Protein AF-A0A7S2HIW7-F1 (afdb_monomer)

Nearest PDB structures (foldseek):
  2fim-assembly1_A  TM=5.788E-01  e=1.420E-02  Homo sapiens
  3c5n-assembly1_A  TM=5.982E-01  e=1.087E-01  Homo sapiens
  4o3w-assembly1_A  TM=3.061E-01  e=1.138E+00  Actinobacillus suis
  8r56-assembly2_B  TM=2.438E-01  e=3.426E-01  Priestia megaterium DSM 319
  1z94-assembly1_B  TM=3.500E-01  e=4.194E+00  Chromobacterium violaceum ATCC 12472

Radius of gyration: 31.74 Å; Cα contacts (8 Å, |Δi|>4): 431; chains: 1; bounding box: 93×63×99 Å

pLDDT: mean 70.72, std 22.33, range [30.41, 96.44]

Secondary structure (DSSP, 8-state):
------------------------------------------------------------PPPP---TTTTTS-SSPPPPPPPSS-S-GGGB-SS-EEEEEEEES--TTS-EEEEEETTS-EEEEEEEEEEEETTEEEEEEEEEETTS-EEEEEEEEEETTEEEEEEEETTSSSEEEEEEEE-SSSS-EEEEEESSS---S-SEEEEEETTTTEEEEEETTEEEEEEEE---SSS---EEEEEE-TT-BHHHHHHHHHHHHHHHHHHHHHHHHHHHHHTT------

Sequence (286 aa):
PAGPDLVAGRGATAHGLDGHLPARPSPALSNMMIREVLLLSVSCAHALRISPSALTSRSRCAPPQCNLFGDFFDDKLSQQKLPERPLLPALIIPTATTYTLQEKLFSFSGEDFRVRDVAGNTILQISGGNVNIGGVVVDKLAFKTADGSKFCSVERRIIAASTCYDIYSADGKECIAKVEREWLSMTPKYKFYYEGDSNPFADFEAEGSFADRTYTFKAGMSTIARVRRESEVVNDVDTYVVEVGPGVDAAAIIACAVVIDEDHDEEDAKKKREEQQQGGGGWPFG

Foldseek 3Di:
DDDDYDDDDDDDDDDDDDDDDDDDDDDDDDDDDDDDDDDDDDDDDDDDDDDDDDDDPPPPDPPPPDPPPPPPPDPAADAADFDPDFLDPVQQAQAKWKKKWAWDPDDPAFIKIFIAGPVRQTFKIKTWHWDQDPNDTKIKIFIAGSVRQTAWMWIWDDDPPFIKIFIAGSVRPDGQKIWTWDPPDPFIKIFIGGPDDPDPGGQWMWGDDLVQQWIFIDRDPGTFKTKHQDDDPDDRDDMIMMIGHHRDSVVSVVVNNVVSVVVVVVVVVVVVVVCVVVVPDDDPDD

Organism: NCBI:txid156173

Mean predicted aligned error: 16.76 Å

Structure (mmCIF, N/CA/C/O backbone):
data_AF-A0A7S2HIW7-F1
#
_entry.id   AF-A0A7S2HIW7-F1
#
loop_
_atom_site.group_PDB
_atom_site.id
_atom_site.type_symbol
_atom_site.label_atom_id
_atom_site.label_alt_id
_atom_site.label_comp_id
_atom_site.label_asym_id
_atom_site.label_entity_id
_atom_site.label_seq_id
_atom_site.pdbx_PDB_ins_code
_atom_site.Cartn_x
_atom_site.Cartn_y
_atom_site.Cartn_z
_atom_site.occupancy
_atom_site.B_iso_or_equiv
_atom_site.auth_seq_id
_atom_site.auth_comp_id
_atom_site.auth_asym_id
_atom_site.auth_atom_id
_atom_site.pdbx_PDB_model_num
ATOM 1 N N . PRO A 1 1 ? -48.554 3.503 44.476 1.00 41.44 1 PRO A N 1
ATOM 2 C CA . PRO A 1 1 ? -49.702 4.294 44.974 1.00 41.44 1 PRO A CA 1
ATOM 3 C C . PRO A 1 1 ? -49.904 5.551 44.120 1.00 41.44 1 PRO A C 1
ATOM 5 O O . PRO A 1 1 ? -49.109 6.473 44.211 1.00 41.44 1 PRO A O 1
ATOM 8 N N . ALA A 1 2 ? -50.931 5.469 43.269 1.00 43.09 2 ALA A N 1
ATOM 9 C CA . ALA A 1 2 ? -51.788 6.532 42.738 1.00 43.09 2 ALA A CA 1
ATOM 10 C C . ALA A 1 2 ? -51.164 7.833 42.183 1.00 43.09 2 ALA A C 1
ATOM 12 O O . ALA A 1 2 ? -50.512 8.589 42.897 1.00 43.09 2 ALA A O 1
ATOM 13 N N . GLY A 1 3 ? -51.506 8.126 40.918 1.00 41.72 3 GLY A N 1
ATOM 14 C CA . GLY A 1 3 ? -51.611 9.495 40.395 1.00 41.72 3 GLY A CA 1
ATOM 15 C C . GLY A 1 3 ? -52.727 10.294 41.096 1.00 41.72 3 GLY A C 1
ATOM 16 O O . GLY A 1 3 ? -53.172 9.890 42.174 1.00 41.72 3 GLY A O 1
ATOM 17 N N . PRO A 1 4 ? -53.222 11.396 40.501 1.00 64.56 4 PRO A N 1
ATOM 18 C CA . PRO A 1 4 ? -54.022 11.262 39.272 1.00 64.56 4 PRO A CA 1
ATOM 19 C C . PRO A 1 4 ? -53.823 12.460 38.281 1.00 64.56 4 PRO A C 1
ATOM 21 O O . PRO A 1 4 ? -53.121 13.412 38.607 1.00 64.56 4 PRO A O 1
ATOM 24 N N . ASP A 1 5 ? -54.141 12.300 36.985 1.00 43.47 5 ASP A N 1
ATOM 25 C CA . ASP A 1 5 ? -55.312 12.878 36.262 1.00 43.47 5 ASP A CA 1
ATOM 26 C C . ASP A 1 5 ? -55.281 14.412 36.053 1.00 43.47 5 ASP A C 1
ATOM 28 O O . ASP A 1 5 ? -54.913 15.143 36.958 1.00 43.47 5 ASP A O 1
ATOM 32 N N . LEU A 1 6 ? -55.715 15.047 34.952 1.00 42.00 6 LEU A N 1
ATOM 33 C CA . LEU A 1 6 ? -56.381 14.689 33.684 1.00 42.00 6 LEU A CA 1
ATOM 34 C C . LEU A 1 6 ? -56.618 16.023 32.908 1.00 42.00 6 LEU A C 1
ATOM 36 O O . LEU A 1 6 ? -56.531 17.097 33.498 1.00 42.00 6 LEU A O 1
ATOM 40 N N . VAL A 1 7 ? -57.069 15.918 31.646 1.00 44.44 7 VAL A N 1
ATOM 41 C CA . VAL A 1 7 ? -57.843 16.910 30.840 1.00 44.44 7 VAL A CA 1
ATOM 42 C C . VAL A 1 7 ? -57.002 17.903 30.012 1.00 44.44 7 VAL A C 1
ATOM 44 O O . VAL A 1 7 ? -56.298 18.729 30.569 1.00 44.44 7 VAL A O 1
ATOM 47 N N . ALA A 1 8 ? -56.915 17.852 28.672 1.00 40.19 8 ALA A N 1
ATOM 48 C CA . ALA A 1 8 ? -57.864 17.710 27.543 1.00 40.19 8 ALA A CA 1
ATOM 49 C C . ALA A 1 8 ? -58.301 19.047 26.900 1.00 40.19 8 ALA A C 1
ATOM 51 O O . ALA A 1 8 ? -58.653 20.002 27.581 1.00 40.19 8 ALA A O 1
ATOM 52 N N . GLY A 1 9 ? -58.346 19.052 25.560 1.00 36.75 9 GLY A N 1
ATOM 53 C CA . GLY A 1 9 ? -58.983 20.070 24.704 1.00 36.75 9 GLY A CA 1
ATOM 54 C C . GLY A 1 9 ? -58.327 20.102 23.312 1.00 36.75 9 GLY A C 1
ATOM 55 O O . GLY A 1 9 ? -57.199 20.554 23.204 1.00 36.75 9 GLY A O 1
ATOM 56 N N . ARG A 1 10 ? -58.821 19.388 22.287 1.00 37.38 10 ARG A N 1
ATOM 57 C CA . ARG A 1 10 ? -59.981 19.620 21.382 1.00 37.38 10 ARG A CA 1
ATOM 58 C C . ARG A 1 10 ? -59.778 20.697 20.296 1.00 37.38 10 ARG A C 1
ATOM 60 O O . ARG A 1 10 ? -59.458 21.834 20.605 1.00 37.38 10 ARG A O 1
ATOM 67 N N . GLY A 1 11 ? -60.145 20.311 19.062 1.00 35.31 11 GLY A N 1
ATOM 68 C CA . GLY A 1 11 ? -60.389 21.141 17.862 1.00 35.31 11 GLY A CA 1
ATOM 69 C C . GLY A 1 11 ? -59.540 20.648 16.679 1.00 35.31 11 GLY A C 1
ATOM 70 O O . GLY A 1 11 ? -58.346 20.892 16.688 1.00 35.31 11 GLY A O 1
ATOM 71 N N . ALA A 1 12 ? -59.958 19.822 15.709 1.00 39.66 12 ALA A N 1
ATOM 72 C CA . ALA A 1 12 ? -61.192 19.662 14.920 1.00 39.66 12 ALA A CA 1
ATOM 73 C C . ALA A 1 12 ? -61.539 20.858 14.012 1.00 39.66 12 ALA A C 1
ATOM 75 O O . ALA A 1 12 ? -61.988 21.865 14.541 1.00 39.66 12 ALA A O 1
ATOM 76 N N . THR A 1 13 ? -61.348 20.672 12.688 1.00 41.72 13 THR A N 1
ATOM 77 C CA . THR A 1 13 ? -62.147 21.079 11.485 1.00 41.72 13 THR A CA 1
ATOM 78 C C . THR A 1 13 ? -61.197 21.044 10.265 1.00 41.72 13 THR A C 1
ATOM 80 O O . THR A 1 13 ? -60.167 21.701 10.319 1.00 41.72 13 THR A O 1
ATOM 83 N N . ALA A 1 14 ? -61.305 20.171 9.251 1.00 40.84 14 ALA A N 1
ATOM 84 C CA . ALA A 1 14 ? -62.357 19.919 8.244 1.00 40.84 14 ALA A CA 1
ATOM 85 C C . ALA A 1 14 ? -62.480 21.017 7.156 1.00 40.84 14 ALA A C 1
ATOM 87 O O . ALA A 1 14 ? -62.366 22.192 7.479 1.00 40.84 14 ALA A O 1
ATOM 88 N N . HIS A 1 15 ? -62.788 20.579 5.919 1.00 39.19 15 HIS A N 1
ATOM 89 C CA . HIS A 1 15 ? -62.851 21.265 4.601 1.00 39.19 15 HIS A CA 1
ATOM 90 C C . HIS A 1 15 ? -61.569 21.125 3.753 1.00 39.19 15 HIS A C 1
ATOM 92 O O . HIS A 1 15 ? -60.484 21.408 4.233 1.00 39.19 15 HIS A O 1
ATOM 98 N N . GLY A 1 16 ? -61.580 20.695 2.489 1.00 34.47 16 GLY A N 1
ATOM 99 C CA . GLY A 1 16 ? -62.668 20.341 1.580 1.00 34.47 16 GLY A CA 1
ATOM 100 C C . GLY A 1 16 ? -62.226 20.540 0.118 1.00 34.47 16 GLY A C 1
ATOM 101 O O . GLY A 1 16 ? -61.821 21.638 -0.228 1.00 34.47 16 GLY A O 1
ATOM 102 N N . LEU A 1 17 ? -62.396 19.480 -0.684 1.00 37.66 17 LEU A N 1
ATOM 103 C CA . LEU A 1 17 ? -62.871 19.464 -2.083 1.00 37.66 17 LEU A CA 1
ATOM 104 C C . LEU A 1 17 ? -61.961 19.851 -3.275 1.00 37.66 17 LEU A C 1
ATOM 106 O O . LEU A 1 17 ? -61.128 20.744 -3.211 1.00 37.66 17 LEU A O 1
ATOM 110 N N . ASP A 1 18 ? -62.281 19.144 -4.372 1.00 37.25 18 ASP A N 1
ATOM 111 C CA . ASP A 1 18 ? -62.022 19.362 -5.808 1.00 37.25 18 ASP A CA 1
ATOM 112 C C . ASP A 1 18 ? -60.589 19.091 -6.321 1.00 37.25 18 ASP A C 1
ATOM 114 O O . ASP A 1 18 ? -59.614 19.642 -5.839 1.00 37.25 18 ASP A O 1
ATOM 118 N N . GLY A 1 19 ? -60.308 18.219 -7.296 1.00 37.81 19 GLY A N 1
ATOM 119 C CA . GLY A 1 19 ? -61.121 17.651 -8.369 1.00 37.81 19 GLY A CA 1
ATOM 120 C C . GLY A 1 19 ? -60.697 18.242 -9.716 1.00 37.81 19 GLY A C 1
ATOM 121 O O . GLY A 1 19 ? -61.299 19.221 -10.128 1.00 37.81 19 GLY A O 1
ATOM 122 N N . HIS A 1 20 ? -59.711 17.655 -10.415 1.00 38.41 20 HIS A N 1
ATOM 123 C CA . HIS A 1 20 ? -59.616 17.709 -11.889 1.00 38.41 20 HIS A CA 1
ATOM 124 C C . HIS A 1 20 ? -58.530 16.776 -12.464 1.00 38.41 20 HIS A C 1
ATOM 126 O O . HIS A 1 20 ? -57.333 17.020 -12.344 1.00 38.41 20 HIS A O 1
ATOM 132 N N . LEU A 1 21 ? -58.985 15.721 -13.144 1.00 43.50 21 LEU A N 1
ATOM 133 C CA . LEU A 1 21 ? -58.343 15.163 -14.343 1.00 43.50 21 LEU A CA 1
ATOM 134 C C . LEU A 1 21 ? -58.604 16.157 -15.501 1.00 43.50 21 LEU A C 1
ATOM 136 O O . LEU A 1 21 ? -59.646 16.817 -15.454 1.00 43.50 21 LEU A O 1
ATOM 140 N N . PRO A 1 22 ? -57.778 16.241 -16.568 1.00 50.72 22 PRO A N 1
ATOM 141 C CA . PRO A 1 22 ? -57.978 15.274 -17.655 1.00 50.72 22 PRO A CA 1
ATOM 142 C C . PRO A 1 22 ? -56.763 14.955 -18.566 1.00 50.72 22 PRO A C 1
ATOM 144 O O . PRO A 1 22 ? -55.774 15.673 -18.638 1.00 50.72 22 PRO A O 1
ATOM 147 N N . ALA A 1 23 ? -56.983 13.895 -19.355 1.00 37.03 23 ALA A N 1
ATOM 148 C CA . ALA A 1 23 ? -56.579 13.689 -20.755 1.00 37.03 23 ALA A CA 1
ATOM 149 C C . ALA A 1 23 ? -55.164 13.176 -21.117 1.00 37.03 23 ALA A C 1
ATOM 151 O O . ALA A 1 23 ? -54.184 13.906 -21.219 1.00 37.03 23 ALA A O 1
ATOM 152 N N . ARG A 1 24 ? -55.152 11.893 -21.521 1.00 42.28 24 ARG A N 1
ATOM 153 C CA . ARG A 1 24 ? -54.355 11.346 -22.639 1.00 42.28 24 ARG A CA 1
ATOM 154 C C . ARG A 1 24 ? -54.642 12.103 -23.948 1.00 42.28 24 ARG A C 1
ATOM 156 O O . ARG A 1 24 ? -55.769 12.557 -24.147 1.00 42.28 24 ARG A O 1
ATOM 163 N N . PRO A 1 25 ? -53.711 12.038 -24.912 1.00 46.53 25 PRO A N 1
ATOM 164 C CA . PRO A 1 25 ? -54.038 11.275 -26.121 1.00 46.53 25 PRO A CA 1
ATOM 165 C C . PRO A 1 25 ? -52.908 10.343 -26.607 1.00 46.53 25 PRO A C 1
ATOM 167 O O . PRO A 1 25 ? -51.723 10.553 -26.373 1.00 46.53 25 PRO A O 1
ATOM 170 N N . SER A 1 26 ? -53.321 9.292 -27.311 1.00 39.50 26 SER A N 1
ATOM 171 C CA . SER A 1 26 ? -52.540 8.433 -28.221 1.00 39.50 26 SER A CA 1
ATOM 172 C C . SER A 1 26 ? -53.212 8.541 -29.615 1.00 39.50 26 SER A C 1
ATOM 174 O O . SER A 1 26 ? -54.246 9.203 -29.705 1.00 39.50 26 SER A O 1
ATOM 176 N N . PRO A 1 27 ? -52.857 7.742 -30.637 1.00 66.38 27 PRO A N 1
ATOM 177 C CA . PRO A 1 27 ? -51.605 7.622 -31.400 1.00 66.38 27 PRO A CA 1
ATOM 178 C C . PRO A 1 27 ? -51.843 7.830 -32.929 1.00 66.38 27 PRO A C 1
ATOM 180 O O . PRO A 1 27 ? -52.976 7.752 -33.387 1.00 66.38 27 PRO A O 1
ATOM 183 N N . ALA A 1 28 ? -50.793 8.014 -33.742 1.00 34.78 28 ALA A N 1
ATOM 184 C CA . ALA A 1 28 ? -50.774 7.728 -35.198 1.00 34.78 28 ALA A CA 1
ATOM 185 C C . ALA A 1 28 ? -49.317 7.851 -35.702 1.00 34.78 28 ALA A C 1
ATOM 187 O O . ALA A 1 28 ? -48.683 8.870 -35.458 1.00 34.78 28 ALA A O 1
ATOM 188 N N . LEU A 1 29 ? -48.643 6.791 -36.166 1.00 36.84 29 LEU A N 1
ATOM 189 C CA . LEU A 1 29 ? -48.753 6.109 -37.470 1.00 36.84 29 LEU A CA 1
ATOM 190 C C . LEU A 1 29 ? -48.459 7.007 -38.683 1.00 36.84 29 LEU A C 1
ATOM 192 O O . LEU A 1 29 ? -49.307 7.790 -39.088 1.00 36.84 29 LEU A O 1
ATOM 196 N N . SER A 1 30 ? -47.301 6.787 -39.316 1.00 34.62 30 SER A N 1
ATOM 197 C CA . SER A 1 30 ? -47.157 6.535 -40.765 1.00 34.62 30 SER A CA 1
ATOM 198 C C . SER A 1 30 ? -45.667 6.269 -41.061 1.00 34.62 30 SER A C 1
ATOM 200 O O . SER A 1 30 ? -44.839 7.124 -40.781 1.00 34.62 30 SER A O 1
ATOM 202 N N . ASN A 1 31 ? -45.237 5.036 -41.340 1.00 37.19 31 ASN A N 1
ATOM 203 C CA . ASN A 1 31 ? -45.263 4.304 -42.620 1.00 37.19 31 ASN A CA 1
ATOM 204 C C . ASN A 1 31 ? -44.230 4.761 -43.671 1.00 37.19 31 ASN A C 1
ATOM 206 O O . ASN A 1 31 ? -44.101 5.948 -43.942 1.00 37.19 31 ASN A O 1
ATOM 210 N N . MET A 1 32 ? -43.661 3.742 -44.343 1.00 34.00 32 MET A N 1
ATOM 211 C CA . MET A 1 32 ? -42.836 3.726 -45.571 1.00 34.00 32 MET A CA 1
ATOM 212 C C . MET A 1 32 ? -41.311 3.850 -45.351 1.00 34.00 32 MET A C 1
ATOM 214 O O . MET A 1 32 ? -40.857 4.784 -44.716 1.00 34.00 32 MET A O 1
ATOM 218 N N . MET A 1 33 ? -40.433 2.964 -45.839 1.00 36.25 33 MET A N 1
ATOM 219 C CA . MET A 1 33 ? -40.532 1.972 -46.916 1.00 36.25 33 MET A CA 1
ATOM 220 C C . MET A 1 33 ? -39.731 0.695 -46.608 1.00 36.25 33 MET A C 1
ATOM 222 O O . MET A 1 33 ? -38.564 0.749 -46.235 1.00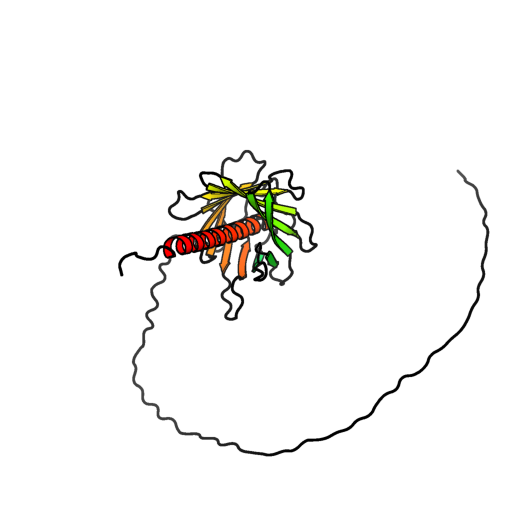 36.25 33 MET A O 1
ATOM 226 N N . ILE A 1 34 ? -40.356 -0.447 -46.896 1.00 42.44 34 ILE A N 1
ATOM 227 C CA . ILE A 1 34 ? -39.712 -1.714 -47.258 1.00 42.44 34 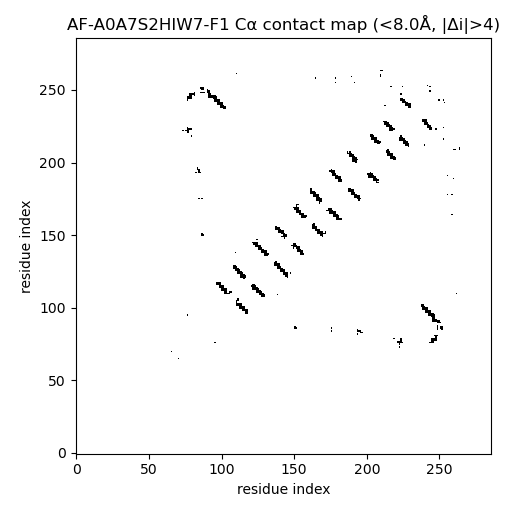ILE A CA 1
ATOM 228 C C . ILE A 1 34 ? -39.521 -1.703 -48.779 1.00 42.44 34 ILE A C 1
ATOM 230 O O . ILE A 1 34 ? -40.508 -1.508 -49.486 1.00 42.44 34 ILE A O 1
ATOM 234 N N . ARG A 1 35 ? -38.300 -1.963 -49.263 1.00 41.50 35 ARG A N 1
ATOM 235 C CA . ARG A 1 35 ? -37.973 -2.574 -50.572 1.00 41.50 35 ARG A CA 1
ATOM 236 C C . ARG A 1 35 ? -36.602 -3.249 -50.415 1.00 41.50 35 ARG A C 1
ATOM 238 O O . ARG A 1 35 ? -35.636 -2.556 -50.136 1.00 41.50 35 ARG A O 1
ATOM 245 N N . GLU A 1 36 ? -36.545 -4.561 -50.197 1.00 35.84 36 GLU A N 1
ATOM 246 C CA . GLU A 1 36 ? -36.488 -5.648 -51.197 1.00 35.84 36 GLU A CA 1
ATOM 247 C C . GLU A 1 36 ? -35.191 -5.729 -52.017 1.00 35.84 36 GLU A C 1
ATOM 249 O O . GLU A 1 36 ? -34.610 -4.711 -52.377 1.00 35.84 36 GLU A O 1
ATOM 254 N N .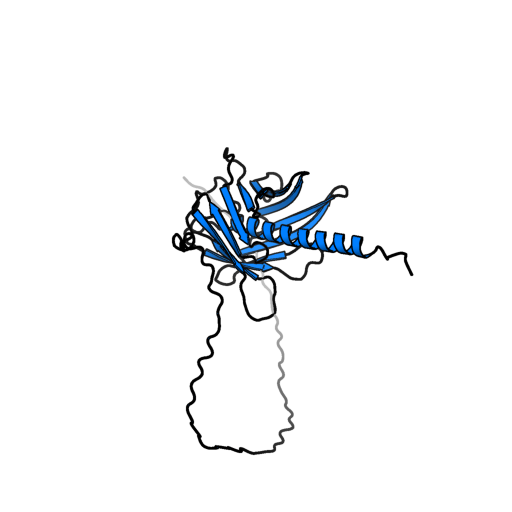 VAL A 1 37 ? -34.891 -6.983 -52.400 1.00 36.03 37 VAL A N 1
ATOM 255 C CA . VAL A 1 37 ? -33.922 -7.485 -53.396 1.00 36.03 37 VAL A CA 1
ATOM 256 C C . VAL A 1 37 ? -32.555 -7.870 -52.795 1.00 36.03 37 VAL A C 1
ATOM 258 O O . VAL A 1 37 ? -31.911 -7.045 -52.170 1.00 36.03 37 VAL A O 1
ATOM 261 N N . LEU A 1 38 ? -31.962 -9.058 -52.970 1.00 31.59 38 LEU A N 1
ATOM 262 C CA . LEU A 1 38 ? -32.313 -10.380 -53.516 1.00 31.59 38 LEU A CA 1
ATOM 263 C C . LEU A 1 38 ? -31.013 -11.227 -53.392 1.00 31.59 38 LEU A C 1
ATOM 265 O O . LEU A 1 38 ? -29.941 -10.663 -53.570 1.00 31.59 38 LEU A O 1
ATOM 269 N N . LEU A 1 39 ? -31.126 -12.536 -53.108 1.00 30.41 39 LEU A N 1
ATOM 270 C CA . LEU A 1 39 ? -30.349 -13.682 -53.655 1.00 30.41 39 LEU A CA 1
ATOM 271 C C . LEU A 1 39 ? -28.828 -13.513 -53.955 1.00 30.41 39 LEU A C 1
ATOM 273 O O . LEU A 1 39 ? -28.415 -12.622 -54.675 1.00 30.41 39 LEU A O 1
ATOM 277 N N . LEU A 1 40 ? -27.911 -14.415 -53.585 1.00 34.06 40 LEU A N 1
ATOM 278 C CA . LEU A 1 40 ? -27.893 -15.848 -53.893 1.00 34.06 40 LEU A CA 1
ATOM 279 C C . LEU A 1 40 ? -26.736 -16.525 -53.140 1.00 34.06 40 LEU A C 1
ATOM 281 O O . LEU A 1 40 ? -25.622 -16.013 -53.060 1.00 34.06 40 LEU A O 1
ATOM 285 N N . SER A 1 41 ? -27.009 -17.742 -52.690 1.00 37.69 41 SER A N 1
ATOM 286 C CA . SER A 1 41 ? -26.036 -18.776 -52.363 1.00 37.69 41 SER A CA 1
ATOM 287 C C . SER A 1 41 ? -25.116 -19.098 -53.545 1.00 37.69 41 SER A C 1
ATOM 289 O O . SER A 1 41 ? -25.616 -19.394 -54.631 1.00 37.69 41 SER A O 1
ATOM 291 N N . VAL A 1 42 ? -23.810 -19.221 -53.304 1.00 43.41 42 VAL A N 1
ATOM 292 C CA . VAL A 1 42 ? -22.967 -20.150 -54.069 1.00 43.41 42 VAL A CA 1
ATOM 293 C C . VAL A 1 42 ? -22.105 -20.935 -53.091 1.00 43.41 42 VAL A C 1
ATOM 295 O O . VAL A 1 42 ? -21.123 -20.453 -52.536 1.00 43.41 42 VAL A O 1
ATOM 298 N N . SER A 1 43 ? -22.539 -22.173 -52.882 1.00 37.50 43 SER A N 1
ATOM 299 C CA . SER A 1 43 ? -21.724 -23.266 -52.380 1.00 37.50 43 SER A CA 1
ATOM 300 C C . SER A 1 43 ? -20.618 -23.544 -53.395 1.00 37.50 43 SER A C 1
ATOM 302 O O . SER A 1 43 ? -20.907 -23.777 -54.567 1.00 37.50 43 SER A O 1
ATOM 304 N N . CYS A 1 44 ? -19.363 -23.540 -52.955 1.00 32.25 44 CYS A N 1
ATOM 305 C CA . CYS A 1 44 ? -18.273 -24.140 -53.710 1.00 32.25 44 CYS A CA 1
ATOM 306 C C . CYS A 1 44 ? -17.571 -25.151 -52.806 1.00 32.25 44 CYS A C 1
ATOM 308 O O . CYS A 1 44 ? -16.595 -24.860 -52.120 1.00 32.25 44 CYS A O 1
ATOM 310 N N . ALA A 1 45 ? -18.129 -26.359 -52.796 1.00 37.53 45 ALA A N 1
ATOM 311 C CA . ALA A 1 45 ? -17.406 -27.555 -52.421 1.00 37.53 45 ALA A CA 1
ATOM 312 C C . ALA A 1 45 ? -16.307 -27.794 -53.464 1.00 37.53 45 ALA A C 1
ATOM 314 O O . ALA A 1 45 ? -16.604 -27.935 -54.651 1.00 37.53 45 ALA A O 1
ATOM 315 N N . HIS A 1 46 ? -15.050 -27.876 -53.031 1.00 38.28 46 HIS A N 1
ATOM 316 C CA . HIS A 1 46 ? -14.024 -28.583 -53.786 1.00 38.28 46 HIS A CA 1
ATOM 317 C C . HIS A 1 46 ? -13.222 -29.503 -52.868 1.00 38.28 46 HIS A C 1
ATOM 319 O O . HIS A 1 46 ? -12.542 -29.087 -51.936 1.00 38.28 46 HIS A O 1
ATOM 325 N N . ALA A 1 47 ? -13.428 -30.778 -53.180 1.00 39.19 47 ALA A N 1
ATOM 326 C CA . ALA A 1 47 ? -12.715 -31.997 -52.861 1.00 39.19 47 ALA A CA 1
ATOM 327 C C . ALA A 1 47 ? -11.369 -31.898 -52.124 1.00 39.19 47 ALA A C 1
ATOM 329 O O . ALA A 1 47 ? -10.416 -31.248 -52.555 1.00 39.19 47 ALA A O 1
ATOM 330 N N . LEU A 1 48 ? -11.295 -32.737 -51.089 1.00 36.94 48 LEU A N 1
ATOM 331 C CA . LEU A 1 48 ? -10.089 -33.269 -50.476 1.00 36.94 48 LEU A CA 1
ATOM 332 C C . LEU A 1 48 ? -9.028 -33.671 -51.516 1.00 36.94 48 LEU A C 1
ATOM 334 O O . LEU A 1 48 ? -9.267 -34.517 -52.378 1.00 36.94 48 LEU A O 1
ATOM 338 N N . ARG A 1 49 ? -7.799 -33.194 -51.309 1.00 37.50 49 ARG A N 1
ATOM 339 C CA . ARG A 1 49 ? -6.585 -33.967 -51.587 1.00 37.50 49 ARG A CA 1
ATOM 340 C C . ARG A 1 49 ? -5.717 -33.963 -50.338 1.00 37.50 49 ARG A C 1
ATOM 342 O O . ARG A 1 49 ? -5.037 -32.990 -50.036 1.00 37.50 49 ARG A O 1
ATOM 349 N N . ILE A 1 50 ? -5.779 -35.070 -49.609 1.00 37.12 50 ILE A N 1
ATOM 350 C CA . ILE A 1 50 ? -4.827 -35.410 -48.557 1.00 37.12 50 ILE A CA 1
ATOM 351 C C . ILE A 1 50 ? -3.551 -35.904 -49.248 1.00 37.12 50 ILE A C 1
ATOM 353 O O . ILE A 1 50 ? -3.590 -36.809 -50.080 1.00 37.12 50 ILE A O 1
ATOM 357 N N . SER A 1 51 ? -2.409 -35.322 -48.896 1.00 37.50 51 SER A N 1
ATOM 358 C CA . SER A 1 51 ? -1.101 -35.963 -49.037 1.00 37.50 51 SER A CA 1
ATOM 359 C C . SER A 1 51 ? -0.270 -35.653 -47.793 1.00 37.50 51 SER A C 1
ATOM 361 O O . SER A 1 51 ? -0.239 -34.495 -47.372 1.00 37.50 51 SER A O 1
ATOM 363 N N . PRO A 1 52 ? 0.342 -36.671 -47.162 1.00 45.38 52 PRO A N 1
ATOM 364 C CA . PRO A 1 52 ? 0.982 -36.526 -45.869 1.00 45.38 52 PRO A CA 1
ATOM 365 C C . PRO A 1 52 ? 2.469 -36.229 -46.054 1.00 45.38 52 PRO A C 1
ATOM 367 O O . PRO A 1 52 ? 3.188 -37.028 -46.644 1.00 45.38 52 PRO A O 1
ATOM 370 N N . SER A 1 53 ? 2.940 -35.121 -45.490 1.00 39.16 53 SER A N 1
ATOM 371 C CA . SER A 1 53 ? 4.371 -34.904 -45.281 1.00 39.16 53 SER A CA 1
ATOM 372 C C . SER A 1 53 ? 4.577 -34.206 -43.949 1.00 39.16 53 SER A C 1
ATOM 374 O O . SER A 1 53 ? 4.308 -33.020 -43.782 1.00 39.16 53 SER A O 1
ATOM 376 N N . ALA A 1 54 ? 5.021 -35.009 -42.990 1.00 44.19 54 ALA A N 1
ATOM 377 C CA . ALA A 1 54 ? 5.491 -34.604 -41.685 1.00 44.19 54 ALA A CA 1
ATOM 378 C C . ALA A 1 54 ? 6.627 -33.584 -41.800 1.00 44.19 54 ALA A C 1
ATOM 380 O O . ALA A 1 54 ? 7.651 -33.897 -42.393 1.00 44.19 54 ALA A O 1
ATOM 381 N N . LEU A 1 55 ? 6.484 -32.423 -41.160 1.00 42.97 55 LEU A N 1
ATOM 382 C CA . LEU A 1 55 ? 7.604 -31.651 -40.627 1.00 42.97 55 LEU A CA 1
ATOM 383 C C . LEU A 1 55 ? 7.138 -30.945 -39.352 1.00 42.97 55 LEU A C 1
ATOM 385 O O . LEU A 1 55 ? 6.392 -29.969 -39.357 1.00 42.97 55 LEU A O 1
ATOM 389 N N . THR A 1 56 ? 7.570 -31.523 -38.242 1.00 43.50 56 THR A N 1
ATOM 390 C CA . THR A 1 56 ? 7.390 -31.074 -36.869 1.00 43.50 56 THR A CA 1
ATOM 391 C C . THR A 1 56 ? 8.042 -29.702 -36.687 1.00 43.50 56 THR A C 1
ATOM 393 O O . THR A 1 56 ? 9.244 -29.602 -36.447 1.00 43.50 56 THR A O 1
ATOM 396 N N . SER A 1 57 ? 7.260 -28.627 -36.788 1.00 39.53 57 SER A N 1
ATOM 397 C CA . SER A 1 57 ? 7.682 -27.305 -36.319 1.00 39.53 57 SER A CA 1
ATOM 398 C C . SER A 1 57 ? 7.621 -27.300 -34.792 1.00 39.53 57 SER A C 1
ATOM 400 O O . SER A 1 57 ? 6.572 -27.088 -34.185 1.00 39.53 57 SER A O 1
ATOM 402 N N . ARG A 1 58 ? 8.750 -27.623 -34.155 1.00 38.75 58 ARG A N 1
ATOM 403 C CA . ARG A 1 58 ? 8.954 -27.383 -32.725 1.00 38.75 58 ARG A CA 1
ATOM 404 C C . ARG A 1 58 ? 9.025 -25.873 -32.508 1.00 38.75 58 ARG A C 1
ATOM 406 O O . ARG A 1 58 ? 10.064 -25.264 -32.762 1.00 38.75 58 ARG A O 1
ATOM 413 N N . SER A 1 59 ? 7.949 -25.293 -31.984 1.00 38.91 59 SER A N 1
ATOM 414 C CA . SER A 1 59 ? 8.014 -24.027 -31.258 1.00 38.91 59 SER A CA 1
ATOM 415 C C . SER A 1 59 ? 9.070 -24.164 -30.164 1.00 38.91 59 SER A C 1
ATOM 417 O O . SER A 1 59 ? 8.913 -24.938 -29.221 1.00 38.91 59 SER A O 1
ATOM 419 N N . ARG A 1 60 ? 10.190 -23.457 -30.317 1.00 37.12 60 ARG A N 1
ATOM 420 C CA . ARG A 1 60 ? 11.170 -23.292 -29.244 1.00 37.12 60 ARG A CA 1
ATOM 421 C C . ARG A 1 60 ? 10.586 -22.298 -28.246 1.00 37.12 60 ARG A C 1
ATOM 423 O O . ARG A 1 60 ? 10.869 -21.110 -28.324 1.00 37.12 60 ARG A O 1
ATOM 430 N N . CYS A 1 61 ? 9.751 -22.788 -27.335 1.00 34.38 61 CYS A N 1
ATOM 431 C CA . CYS A 1 61 ? 9.565 -22.128 -26.052 1.00 34.38 61 CYS A CA 1
ATOM 432 C C . CYS A 1 61 ? 10.933 -22.128 -25.364 1.00 34.38 61 CYS A C 1
ATOM 434 O O . CYS A 1 61 ? 11.541 -23.188 -25.194 1.00 34.38 61 CYS A O 1
ATOM 436 N N . ALA A 1 62 ? 11.446 -20.944 -25.032 1.00 42.78 62 ALA A N 1
ATOM 437 C CA . ALA A 1 62 ? 12.538 -20.838 -24.078 1.00 42.78 62 ALA A CA 1
ATOM 438 C C . ALA A 1 62 ? 12.117 -21.586 -22.798 1.00 42.78 62 ALA A C 1
ATOM 440 O O . ALA A 1 62 ? 10.949 -21.480 -22.408 1.00 42.78 62 ALA A O 1
ATOM 441 N N . PRO A 1 63 ? 12.998 -22.388 -22.176 1.00 37.97 63 PRO A N 1
ATOM 442 C CA . PRO A 1 63 ? 12.647 -23.028 -20.922 1.00 37.97 63 PRO A CA 1
ATOM 443 C C . PRO A 1 63 ? 12.355 -21.922 -19.902 1.00 37.97 63 PRO A C 1
ATOM 445 O O . PRO A 1 63 ? 13.149 -20.979 -19.810 1.00 37.97 63 PRO A O 1
ATOM 448 N N . PRO A 1 64 ? 11.246 -21.994 -19.148 1.00 44.28 64 PRO A N 1
ATOM 449 C CA . PRO A 1 64 ? 11.102 -21.124 -18.000 1.00 44.28 64 PRO A CA 1
ATOM 450 C C . PRO A 1 64 ? 12.295 -21.419 -17.086 1.00 44.28 64 PRO A C 1
ATOM 452 O O . PRO A 1 64 ? 12.535 -22.570 -16.712 1.00 44.28 64 PRO A O 1
ATOM 455 N N . GLN A 1 65 ? 13.095 -20.400 -16.778 1.00 46.28 65 GLN A N 1
ATOM 456 C CA . GLN A 1 65 ? 14.025 -20.477 -15.659 1.00 46.28 65 GLN A CA 1
ATOM 457 C C . GLN A 1 65 ? 13.176 -20.459 -14.387 1.00 46.28 65 GLN A C 1
ATOM 459 O O . GLN A 1 65 ? 12.997 -19.433 -13.744 1.00 46.28 65 GLN A O 1
ATOM 464 N N . CYS A 1 66 ? 12.571 -21.603 -14.080 1.00 40.34 66 CYS A N 1
ATOM 465 C CA . CYS A 1 66 ? 11.931 -21.852 -12.805 1.00 40.34 66 CYS A CA 1
ATOM 466 C C . CYS A 1 66 ? 13.048 -21.936 -11.767 1.00 40.34 66 CYS A C 1
ATOM 468 O O . CYS A 1 66 ? 13.928 -22.799 -11.862 1.00 40.34 66 CYS A O 1
ATOM 470 N N . ASN A 1 67 ? 13.026 -21.042 -10.783 1.00 37.84 67 ASN A N 1
ATOM 471 C CA . ASN A 1 67 ? 13.874 -21.159 -9.609 1.00 37.84 67 ASN A CA 1
ATOM 472 C C . ASN A 1 67 ? 13.470 -22.442 -8.864 1.00 37.84 67 ASN A C 1
ATOM 474 O O . ASN A 1 67 ? 12.475 -22.474 -8.147 1.00 37.84 67 ASN A O 1
ATOM 478 N N . LEU A 1 68 ? 14.252 -23.511 -9.048 1.00 41.06 68 LEU A N 1
ATOM 479 C CA . LEU A 1 68 ? 13.968 -24.887 -8.608 1.00 41.06 68 LEU A CA 1
ATOM 480 C C . LEU A 1 68 ? 13.823 -25.060 -7.076 1.00 41.06 68 LEU A C 1
ATOM 482 O O . LEU A 1 68 ? 13.499 -26.148 -6.614 1.00 41.06 68 LEU A O 1
ATOM 486 N N . PHE A 1 69 ? 14.045 -24.005 -6.287 1.00 36.69 69 PHE A N 1
ATOM 487 C CA . PHE A 1 69 ? 13.929 -24.013 -4.824 1.00 36.69 69 PHE A CA 1
ATOM 488 C C . PHE A 1 69 ? 12.838 -23.082 -4.260 1.00 36.69 69 PHE A C 1
ATOM 490 O O . PHE A 1 69 ? 12.592 -23.135 -3.060 1.00 36.69 69 PHE A O 1
ATOM 497 N N . GLY A 1 70 ? 12.186 -22.249 -5.083 1.00 41.84 70 GLY A N 1
ATOM 498 C CA . GLY A 1 70 ? 11.237 -21.227 -4.607 1.00 41.84 70 GLY A CA 1
ATOM 499 C C . GLY A 1 70 ? 9.756 -21.581 -4.761 1.00 41.84 70 GLY A C 1
ATOM 500 O O . GLY A 1 70 ? 8.958 -21.201 -3.916 1.00 41.84 70 GLY A O 1
ATOM 501 N N . ASP A 1 71 ? 9.397 -22.353 -5.792 1.00 46.38 71 ASP A N 1
ATOM 502 C CA . ASP A 1 71 ? 7.991 -22.574 -6.182 1.00 46.38 71 ASP A CA 1
ATOM 503 C C . ASP A 1 71 ? 7.365 -23.865 -5.604 1.00 46.38 71 ASP A C 1
ATOM 505 O O . ASP A 1 71 ? 6.267 -24.255 -5.992 1.00 46.38 71 ASP A O 1
ATOM 509 N N . PHE A 1 72 ? 8.051 -24.561 -4.688 1.00 39.41 72 PHE A N 1
ATOM 510 C CA . PHE A 1 72 ? 7.554 -25.804 -4.065 1.00 39.41 72 PHE A CA 1
ATOM 511 C C . PHE A 1 72 ? 6.944 -25.619 -2.668 1.00 39.41 72 PHE A C 1
ATOM 513 O O . PHE A 1 72 ? 6.304 -26.542 -2.164 1.00 39.41 72 PHE A O 1
ATOM 520 N N . PHE A 1 73 ? 7.115 -24.452 -2.043 1.00 40.78 73 PHE A N 1
ATOM 521 C CA . PHE A 1 73 ? 6.556 -24.152 -0.727 1.00 40.78 73 PHE A CA 1
ATOM 522 C C . PHE A 1 73 ? 5.707 -22.878 -0.819 1.00 40.78 73 PHE A C 1
ATOM 524 O O . PHE A 1 73 ? 6.227 -21.792 -1.037 1.00 40.78 73 PHE A O 1
ATOM 531 N N . ASP A 1 74 ? 4.398 -23.072 -0.650 1.00 44.25 74 ASP A N 1
ATOM 532 C CA . ASP A 1 74 ? 3.336 -22.073 -0.484 1.00 44.25 74 ASP A CA 1
ATOM 533 C C . ASP A 1 74 ? 2.732 -21.407 -1.737 1.00 44.25 74 ASP A C 1
ATOM 535 O O . ASP A 1 74 ? 2.838 -20.206 -1.959 1.00 44.25 74 ASP A O 1
ATOM 539 N N . ASP A 1 75 ? 1.867 -22.161 -2.429 1.00 53.28 75 ASP A N 1
ATOM 540 C CA . ASP A 1 75 ? 0.663 -21.591 -3.076 1.00 53.28 75 ASP A CA 1
ATOM 541 C C . ASP A 1 75 ? -0.354 -21.054 -2.039 1.00 53.28 75 ASP A C 1
ATOM 543 O O . ASP A 1 75 ? -1.384 -20.469 -2.378 1.00 53.28 75 ASP A O 1
ATOM 547 N N . LYS A 1 76 ? -0.099 -21.278 -0.743 1.00 66.50 76 LYS A N 1
ATOM 548 C CA . LYS A 1 76 ? -0.994 -20.916 0.347 1.00 66.50 76 LYS A CA 1
ATOM 549 C C . LYS A 1 76 ? -0.525 -19.619 0.999 1.00 66.50 76 LYS A C 1
ATOM 551 O O . LYS A 1 76 ? 0.465 -19.594 1.725 1.00 66.50 76 LYS A O 1
ATOM 556 N N . LEU A 1 77 ? -1.283 -18.547 0.782 1.00 78.50 77 LEU A N 1
ATOM 557 C CA . LEU A 1 77 ? -1.098 -17.307 1.532 1.00 78.50 77 LEU A CA 1
ATOM 558 C C . LEU A 1 77 ? -1.234 -17.589 3.034 1.00 78.50 77 LEU A C 1
ATOM 560 O O . LEU A 1 77 ? -2.195 -18.220 3.489 1.00 78.50 77 LEU A O 1
ATOM 564 N N . SER A 1 78 ? -0.239 -17.142 3.787 1.00 80.06 78 SER A N 1
ATOM 565 C CA . SER A 1 78 ? -0.110 -17.385 5.217 1.00 80.06 78 SER A CA 1
ATOM 566 C C . SER A 1 78 ? -0.806 -16.303 6.036 1.00 80.06 78 SER A C 1
ATOM 568 O O . SER A 1 78 ? -0.995 -15.175 5.583 1.00 80.06 78 SER A O 1
ATOM 570 N N . GLN A 1 79 ? -1.175 -16.654 7.266 1.00 78.06 79 GLN A N 1
ATOM 571 C CA . GLN A 1 79 ? -1.733 -15.708 8.225 1.00 78.06 79 GLN A CA 1
ATOM 572 C C . GLN A 1 79 ? -0.622 -14.839 8.827 1.00 78.06 79 GLN A C 1
ATOM 574 O O . GLN A 1 79 ? 0.444 -15.344 9.178 1.00 78.06 79 GLN A O 1
ATOM 579 N N . GLN A 1 80 ? -0.891 -13.546 8.993 1.00 72.69 80 GLN A N 1
ATOM 580 C CA . GLN A 1 80 ? -0.014 -12.628 9.719 1.00 72.69 80 GLN A CA 1
ATOM 581 C C . GLN A 1 80 ? -0.428 -12.543 11.197 1.00 72.69 80 GLN A C 1
ATOM 583 O O . GLN A 1 80 ? -1.597 -12.720 11.552 1.00 72.69 80 GLN A O 1
ATOM 588 N N . LYS A 1 81 ? 0.531 -12.236 12.077 1.00 74.94 81 LYS A N 1
ATOM 589 C CA . LYS A 1 81 ? 0.222 -11.754 13.428 1.00 74.94 81 LYS A CA 1
ATOM 590 C C . LYS A 1 81 ? -0.572 -10.448 13.299 1.00 74.94 81 LYS A C 1
ATOM 592 O O . LYS A 1 81 ? -0.108 -9.521 12.646 1.00 74.94 81 LYS A O 1
ATOM 597 N N . LEU A 1 82 ? -1.752 -10.386 13.913 1.00 70.62 82 LEU A N 1
ATOM 598 C CA . LEU A 1 82 ? -2.581 -9.181 13.897 1.00 70.62 82 LEU A CA 1
ATOM 599 C C . LEU A 1 82 ? -1.794 -7.987 14.462 1.00 70.62 82 LEU A C 1
ATOM 601 O O . LEU A 1 82 ? -1.251 -8.112 15.567 1.00 70.62 82 LEU A O 1
ATOM 605 N N . PRO A 1 83 ? -1.735 -6.854 13.742 1.00 72.50 83 PRO A N 1
ATOM 606 C CA . PRO A 1 83 ? -1.134 -5.643 14.277 1.00 72.50 83 PRO A CA 1
ATOM 607 C C . PRO A 1 83 ? -1.979 -5.119 15.442 1.00 72.50 83 PRO A C 1
ATOM 609 O O . PRO A 1 83 ? -3.197 -5.303 15.476 1.00 72.50 83 PRO A O 1
ATOM 612 N N . GLU A 1 84 ? -1.346 -4.436 16.397 1.00 76.50 84 GLU A N 1
ATOM 613 C CA . GLU A 1 84 ? -2.072 -3.806 17.511 1.00 76.50 84 GLU A CA 1
ATOM 614 C C . GLU A 1 84 ? -3.020 -2.703 17.017 1.00 76.50 84 GLU A C 1
ATOM 616 O O . GLU A 1 84 ? -4.075 -2.466 17.609 1.00 76.50 84 GLU A O 1
ATOM 621 N N . ARG A 1 85 ? -2.649 -2.042 15.912 1.00 83.62 85 ARG A N 1
ATOM 622 C CA . ARG A 1 85 ? -3.389 -0.940 15.293 1.00 83.62 85 ARG A CA 1
ATOM 623 C C . ARG A 1 85 ? -3.463 -1.122 13.770 1.00 83.62 85 ARG A C 1
ATOM 625 O O . ARG A 1 85 ? -2.662 -0.528 13.052 1.00 83.62 85 ARG A O 1
ATOM 632 N N . PRO A 1 86 ? -4.399 -1.942 13.261 1.00 89.06 86 PRO A N 1
ATOM 633 C CA . PRO A 1 86 ? -4.616 -2.060 11.821 1.00 89.06 86 PRO A CA 1
ATOM 634 C C . PRO A 1 86 ? -5.152 -0.754 11.223 1.00 89.06 86 PRO A C 1
ATOM 636 O O . PRO A 1 86 ? -5.838 0.013 11.905 1.00 89.06 86 PRO A O 1
ATOM 639 N N . LEU A 1 87 ? -4.904 -0.531 9.931 1.00 91.00 87 LEU A N 1
ATOM 640 C CA . LEU A 1 87 ? -5.382 0.661 9.222 1.00 91.00 87 LEU A CA 1
ATOM 641 C C . LEU A 1 87 ? -6.908 0.669 9.103 1.00 91.00 87 LEU A C 1
ATOM 643 O O . LEU A 1 87 ? -7.545 1.707 9.288 1.00 91.00 87 LEU A O 1
ATOM 647 N N . LEU A 1 88 ? -7.497 -0.490 8.792 1.00 91.81 88 LEU A N 1
ATOM 648 C CA . LEU A 1 88 ? -8.944 -0.650 8.708 1.00 91.81 88 LEU A CA 1
ATOM 649 C C . LEU A 1 88 ? -9.360 -2.051 9.190 1.00 91.81 88 LEU A C 1
ATOM 651 O O . LEU A 1 88 ? -9.386 -2.991 8.393 1.00 91.81 88 LEU A O 1
ATOM 655 N N . PRO A 1 89 ? -9.761 -2.204 10.470 1.00 90.75 89 PRO A N 1
ATOM 656 C CA . PRO A 1 89 ? -10.135 -3.502 11.041 1.00 90.75 89 PRO A CA 1
ATOM 657 C C . PRO A 1 89 ? -11.204 -4.265 10.244 1.00 90.75 89 PRO A C 1
ATOM 659 O O . PRO A 1 89 ? -11.229 -5.492 10.254 1.00 90.75 89 PRO A O 1
ATOM 662 N N . ALA A 1 90 ? -12.087 -3.546 9.543 1.00 91.44 90 ALA A N 1
ATOM 663 C CA . ALA A 1 90 ? -13.168 -4.128 8.750 1.00 91.44 90 ALA A CA 1
ATOM 664 C C . ALA A 1 90 ? -12.685 -4.944 7.535 1.00 91.44 90 ALA A C 1
ATOM 666 O O . ALA A 1 90 ? -13.447 -5.762 7.027 1.00 91.44 90 ALA A O 1
ATOM 667 N N . LEU A 1 91 ? -11.445 -4.739 7.075 1.00 92.00 91 LEU A N 1
ATOM 668 C CA . LEU A 1 91 ? -10.860 -5.473 5.946 1.00 92.00 91 LEU A CA 1
ATOM 669 C C . LEU A 1 91 ? -9.946 -6.631 6.373 1.00 92.00 91 LEU A C 1
ATOM 671 O O . LEU A 1 91 ? -9.266 -7.223 5.536 1.00 92.00 91 LEU A O 1
ATOM 675 N N . ILE A 1 92 ? -9.957 -6.993 7.657 1.00 92.94 92 ILE A N 1
ATOM 676 C CA . ILE A 1 92 ? -9.271 -8.184 8.159 1.00 92.94 92 ILE A CA 1
ATOM 677 C C . ILE A 1 92 ? -10.235 -9.365 8.078 1.00 92.94 92 ILE A C 1
ATOM 679 O O . ILE A 1 92 ? -11.068 -9.586 8.958 1.00 92.94 92 ILE A O 1
ATOM 683 N N . ILE A 1 93 ? -10.129 -10.127 6.995 1.00 91.88 93 ILE A N 1
ATOM 684 C CA . ILE A 1 93 ? -11.042 -11.232 6.694 1.00 91.88 93 ILE A CA 1
ATOM 685 C C . ILE A 1 93 ? -10.355 -12.556 7.059 1.00 91.88 93 ILE A C 1
ATOM 687 O O . ILE A 1 93 ? -9.209 -12.766 6.672 1.00 91.88 93 ILE A O 1
ATOM 691 N N . PRO A 1 94 ? -11.010 -13.492 7.775 1.00 87.88 94 PRO A N 1
ATOM 692 C CA . PRO A 1 94 ? -10.397 -14.758 8.202 1.00 87.88 94 PRO A CA 1
ATOM 693 C C . PRO A 1 94 ? -10.093 -15.733 7.052 1.00 87.88 94 PRO A C 1
ATOM 695 O O . PRO A 1 94 ? -9.513 -16.793 7.275 1.00 87.88 94 PRO A O 1
ATOM 698 N N . THR A 1 95 ? -10.492 -15.400 5.828 1.00 88.88 95 THR A N 1
ATOM 699 C CA . THR A 1 95 ? -10.265 -16.175 4.608 1.00 88.88 95 THR A CA 1
ATOM 700 C C . THR A 1 95 ? -9.447 -15.357 3.619 1.00 88.88 95 THR A C 1
ATOM 702 O O . THR A 1 95 ? -9.552 -14.130 3.594 1.00 88.88 95 THR A O 1
ATOM 705 N N . ALA A 1 96 ? -8.664 -16.036 2.778 1.00 89.56 96 ALA A N 1
ATOM 706 C CA . ALA A 1 96 ? -7.956 -15.370 1.691 1.00 89.56 96 ALA A CA 1
ATOM 707 C C . ALA A 1 96 ? -8.956 -14.637 0.785 1.00 89.56 96 ALA A C 1
ATOM 709 O O . ALA A 1 96 ? -10.002 -15.192 0.439 1.00 89.56 96 ALA A O 1
ATOM 710 N N . THR A 1 97 ? -8.647 -13.389 0.451 1.00 92.06 97 THR A N 1
ATOM 711 C CA . THR A 1 97 ? -9.535 -12.503 -0.305 1.00 92.06 97 THR A CA 1
ATOM 712 C C . THR A 1 97 ? -8.746 -11.816 -1.405 1.00 92.06 97 THR A C 1
ATOM 714 O O . THR A 1 97 ? -7.604 -11.415 -1.198 1.00 92.06 97 THR A O 1
ATOM 717 N N . THR A 1 98 ? -9.364 -11.677 -2.569 1.00 93.44 98 THR A N 1
ATOM 718 C CA . THR A 1 98 ? -8.755 -11.039 -3.733 1.00 93.44 98 THR A CA 1
ATOM 719 C C . THR A 1 98 ? -9.414 -9.692 -3.985 1.00 93.44 98 THR A C 1
ATOM 721 O O . THR A 1 98 ? -10.638 -9.567 -3.904 1.00 93.44 98 THR A O 1
ATOM 724 N N . TYR A 1 99 ? -8.595 -8.698 -4.302 1.00 94.06 99 TYR A N 1
ATOM 725 C CA . TYR A 1 99 ? -9.028 -7.350 -4.631 1.00 94.06 99 TYR A CA 1
ATOM 726 C C . TYR A 1 99 ? -8.491 -6.937 -5.994 1.00 94.06 99 TYR A C 1
ATOM 728 O O . TYR A 1 99 ? -7.380 -7.307 -6.370 1.00 94.06 99 TYR A O 1
ATOM 736 N N . THR A 1 100 ? -9.264 -6.129 -6.705 1.00 92.56 100 THR A N 1
ATOM 737 C CA . THR A 1 100 ? -8.853 -5.526 -7.972 1.00 92.56 100 THR A CA 1
ATOM 738 C C . THR A 1 100 ? -8.598 -4.047 -7.744 1.00 92.56 100 THR A C 1
ATOM 740 O O . THR A 1 100 ? -9.494 -3.325 -7.297 1.00 92.56 100 THR A O 1
ATOM 743 N N . LEU A 1 101 ? -7.380 -3.600 -8.031 1.00 90.94 101 LEU A N 1
ATOM 744 C CA . LEU A 1 101 ? -6.984 -2.199 -8.004 1.00 90.94 101 LEU A CA 1
ATOM 745 C C . LEU A 1 101 ? -7.052 -1.676 -9.431 1.00 90.94 101 LEU A C 1
ATOM 747 O O . LEU A 1 101 ? -6.399 -2.206 -10.326 1.00 90.94 101 LEU A O 1
ATOM 751 N N . GLN A 1 102 ? -7.888 -0.664 -9.625 1.00 87.50 102 GLN A N 1
ATOM 752 C CA . GLN A 1 102 ? -8.084 -0.004 -10.904 1.00 87.50 102 GLN A CA 1
ATOM 753 C C . GLN A 1 102 ? -7.676 1.459 -10.768 1.00 87.50 102 GLN A C 1
ATOM 755 O O . GLN A 1 102 ? -8.321 2.215 -10.030 1.00 87.50 102 GLN A O 1
ATOM 760 N N . GLU A 1 103 ? -6.639 1.847 -11.498 1.00 81.12 103 GLU A N 1
ATOM 761 C CA . GLU A 1 103 ? -6.259 3.244 -11.662 1.00 81.12 103 GLU A CA 1
ATOM 762 C C . GLU A 1 103 ? -7.263 3.964 -12.574 1.00 81.12 103 GLU A C 1
ATOM 764 O O . GLU A 1 103 ? -7.873 3.382 -13.480 1.00 81.12 103 GLU A O 1
ATOM 769 N N . LYS A 1 104 ? -7.483 5.252 -12.324 1.00 75.06 104 LYS A N 1
ATOM 770 C CA . LYS A 1 104 ? -8.339 6.094 -13.149 1.00 75.06 104 LYS A CA 1
ATOM 771 C C . LYS A 1 104 ? -7.473 7.057 -13.960 1.00 75.06 104 LYS A C 1
ATOM 773 O O . LYS A 1 104 ? -7.004 8.056 -13.427 1.00 75.06 104 LYS A O 1
ATOM 778 N N . LEU A 1 105 ? -7.418 6.834 -15.275 1.00 54.22 105 LEU A N 1
ATOM 779 C CA . LEU A 1 105 ? -6.633 7.577 -16.284 1.00 54.22 105 LEU A CA 1
ATOM 780 C C . LEU A 1 105 ? -6.942 9.092 -16.443 1.00 54.22 105 LEU A C 1
ATOM 782 O O . LEU A 1 105 ? -6.574 9.704 -17.443 1.00 54.22 105 LEU A O 1
ATOM 786 N N . PHE A 1 106 ? -7.649 9.735 -15.509 1.00 39.97 106 PHE A N 1
ATOM 787 C CA . PHE A 1 106 ? -8.102 11.125 -15.640 1.00 39.97 106 PHE A CA 1
ATOM 788 C C . PHE A 1 106 ? -7.804 11.973 -14.408 1.00 39.97 106 PHE A C 1
ATOM 790 O O . PHE A 1 106 ? -8.722 12.520 -13.792 1.00 39.97 106 PHE A O 1
ATOM 797 N N . SER A 1 107 ? -6.525 12.155 -14.090 1.00 42.47 107 SER A N 1
ATOM 798 C CA . SER A 1 107 ? -6.139 13.210 -13.163 1.00 42.47 107 SER A CA 1
ATOM 799 C C . SER A 1 107 ? -4.788 13.811 -13.538 1.00 42.47 107 SER A C 1
ATOM 801 O O . SER A 1 107 ? -3.733 13.217 -13.375 1.00 42.47 107 SER A O 1
ATOM 803 N N . PHE A 1 108 ? -4.831 15.040 -14.052 1.00 32.44 108 PHE A N 1
ATOM 804 C CA . PHE A 1 108 ? -3.660 15.853 -14.401 1.00 32.44 108 PHE A CA 1
ATOM 805 C C . PHE A 1 108 ? -2.810 16.264 -13.171 1.00 32.44 108 PHE A C 1
ATOM 807 O O . PHE A 1 108 ? -1.840 17.005 -13.330 1.00 32.44 108 PHE A O 1
ATOM 814 N N . SER A 1 109 ? -3.188 15.844 -11.954 1.00 46.50 109 SER A N 1
ATOM 815 C CA . SER A 1 109 ? -2.602 16.293 -10.682 1.00 46.50 109 SER A CA 1
ATOM 816 C C . SER A 1 109 ? -2.698 15.259 -9.540 1.00 46.50 109 SER A C 1
ATOM 818 O O . SER A 1 109 ? -2.915 15.657 -8.397 1.00 46.50 109 SER A O 1
ATOM 820 N N . GLY A 1 110 ? -2.652 13.954 -9.824 1.00 57.81 110 GLY A N 1
ATOM 821 C CA . GLY A 1 110 ? -2.607 12.907 -8.788 1.00 57.81 110 GLY A CA 1
ATOM 822 C C . GLY A 1 110 ? -3.530 11.728 -9.077 1.00 57.81 110 GLY A C 1
ATOM 823 O O . GLY A 1 110 ? -4.713 11.927 -9.348 1.00 57.81 110 GLY A O 1
ATOM 824 N N . GLU A 1 111 ? -2.986 10.520 -9.032 1.00 68.50 111 GLU A N 1
ATOM 825 C CA . GLU A 1 111 ? -3.657 9.294 -9.459 1.00 68.50 111 GLU A CA 1
ATOM 826 C C . GLU A 1 111 ? -4.782 8.898 -8.488 1.00 68.50 111 GLU A C 1
ATOM 828 O O . GLU A 1 111 ? -4.636 8.883 -7.263 1.00 68.50 111 GLU A O 1
ATOM 833 N N . ASP A 1 112 ? -5.961 8.629 -9.050 1.00 84.94 112 ASP A N 1
ATOM 834 C CA . ASP A 1 112 ? -7.128 8.156 -8.308 1.00 84.94 112 ASP A CA 1
ATOM 835 C C . ASP A 1 112 ? -7.237 6.639 -8.493 1.00 84.94 112 ASP A C 1
ATOM 837 O O . ASP A 1 112 ? -7.322 6.160 -9.625 1.00 84.94 112 ASP A O 1
ATOM 841 N N . PHE A 1 113 ? -7.369 5.885 -7.399 1.00 88.31 113 PHE A N 1
ATOM 842 C CA . PHE A 1 113 ? -7.548 4.431 -7.454 1.00 88.31 113 PHE A CA 1
ATOM 843 C C . PHE A 1 113 ? -8.903 4.001 -6.904 1.00 88.31 113 PHE A C 1
ATOM 845 O O . PHE A 1 113 ? -9.446 4.559 -5.942 1.00 88.31 113 PHE A O 1
ATOM 852 N N . ARG A 1 114 ? -9.450 2.941 -7.494 1.00 91.38 114 ARG A N 1
ATOM 853 C CA . ARG A 1 114 ? -10.624 2.230 -6.984 1.00 91.38 114 ARG A CA 1
ATOM 854 C C . ARG A 1 114 ? -10.247 0.802 -6.657 1.00 91.38 114 ARG A C 1
ATOM 856 O O . ARG A 1 114 ? -9.763 0.077 -7.520 1.00 91.38 114 ARG A O 1
ATOM 863 N N . VAL A 1 115 ? -10.543 0.392 -5.430 1.00 93.56 115 VAL A N 1
ATOM 864 C CA . VAL A 1 115 ? -10.353 -0.988 -4.985 1.00 93.56 115 VAL A CA 1
ATOM 865 C C . VAL A 1 115 ? -11.697 -1.685 -4.987 1.00 93.56 115 VAL A C 1
ATOM 867 O O . VAL A 1 115 ? -12.648 -1.206 -4.358 1.00 93.56 115 VAL A O 1
ATOM 870 N N . ARG A 1 116 ? -11.773 -2.824 -5.669 1.00 93.81 116 ARG A N 1
ATOM 871 C CA . ARG A 1 116 ? -12.976 -3.649 -5.741 1.00 93.81 116 ARG A CA 1
ATOM 872 C C . ARG A 1 116 ? -12.753 -5.018 -5.123 1.00 93.81 116 ARG A C 1
ATOM 874 O O . ARG A 1 116 ? -11.647 -5.544 -5.172 1.00 93.81 116 ARG A O 1
ATOM 881 N N . ASP A 1 117 ? -13.809 -5.576 -4.547 1.00 92.50 117 ASP A N 1
ATOM 882 C CA . ASP A 1 117 ? -13.843 -6.982 -4.149 1.00 92.50 117 ASP A CA 1
ATOM 883 C C . ASP A 1 117 ? -14.069 -7.906 -5.363 1.00 92.50 117 ASP A C 1
ATOM 885 O O . ASP A 1 117 ? -14.324 -7.456 -6.484 1.00 92.50 117 ASP A O 1
ATOM 889 N N . VAL A 1 118 ? -14.033 -9.218 -5.125 1.00 89.62 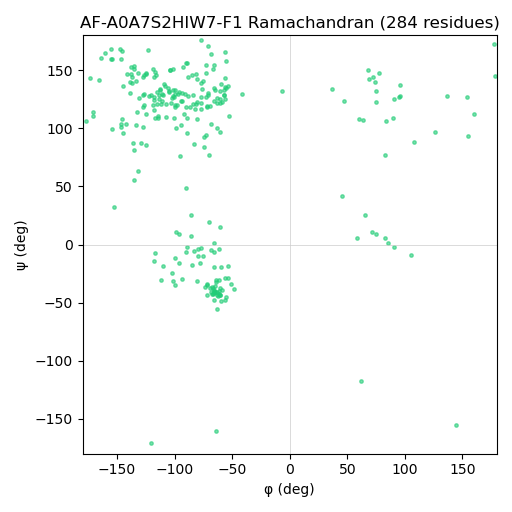118 VAL A N 1
ATOM 890 C CA . VAL A 1 118 ? -14.335 -10.251 -6.135 1.00 89.62 118 VAL A CA 1
ATOM 891 C C . VAL A 1 118 ? -15.750 -10.168 -6.723 1.00 89.62 118 VAL A C 1
ATOM 893 O O . VAL A 1 118 ? -16.006 -10.739 -7.779 1.00 89.62 118 VAL A O 1
ATOM 896 N N . ALA A 1 119 ? -16.683 -9.488 -6.052 1.00 89.25 119 ALA A N 1
ATOM 897 C CA . ALA A 1 119 ? -18.039 -9.264 -6.543 1.00 89.25 119 ALA A CA 1
ATOM 898 C C . ALA A 1 119 ? -18.150 -7.980 -7.392 1.00 89.25 119 ALA A C 1
ATOM 900 O O . ALA A 1 119 ? -19.219 -7.687 -7.929 1.00 89.25 119 ALA A O 1
ATOM 901 N N . GLY A 1 120 ? -17.057 -7.224 -7.542 1.00 87.12 120 GLY A N 1
ATOM 902 C CA . GLY A 1 120 ? -16.994 -5.971 -8.287 1.00 87.12 120 GLY A CA 1
ATOM 903 C C . GLY A 1 120 ? -17.466 -4.745 -7.500 1.00 87.12 120 GLY A C 1
ATOM 904 O O . GLY A 1 120 ? -17.534 -3.650 -8.073 1.00 87.12 120 GLY A O 1
ATOM 905 N N . ASN A 1 121 ? -17.770 -4.886 -6.207 1.00 92.75 121 ASN A N 1
ATOM 906 C CA . ASN A 1 121 ? -18.167 -3.775 -5.350 1.00 92.75 121 ASN A CA 1
ATOM 907 C C . ASN A 1 121 ? -16.941 -2.948 -4.979 1.00 92.75 121 ASN A C 1
ATOM 909 O O . ASN A 1 121 ? -15.916 -3.490 -4.574 1.00 92.75 121 ASN A O 1
ATOM 913 N N . THR A 1 122 ? -17.047 -1.623 -5.073 1.00 93.69 122 THR A N 1
ATOM 914 C CA . THR A 1 122 ? -15.978 -0.735 -4.599 1.00 93.69 122 THR A CA 1
ATOM 915 C C . THR A 1 122 ? -15.955 -0.741 -3.077 1.00 93.69 122 THR A C 1
ATOM 917 O O . THR A 1 122 ? -16.937 -0.345 -2.456 1.00 93.69 122 THR A O 1
ATOM 920 N N . ILE A 1 123 ? -14.838 -1.162 -2.491 1.00 95.31 123 ILE A N 1
ATOM 921 C CA . ILE A 1 123 ? -14.649 -1.215 -1.037 1.00 95.31 123 ILE A CA 1
ATOM 922 C C . ILE A 1 123 ? -13.855 -0.016 -0.519 1.00 95.31 123 ILE A C 1
ATOM 924 O O . ILE A 1 123 ? -14.153 0.499 0.558 1.00 95.31 123 ILE A O 1
ATOM 928 N N . LEU A 1 124 ? -12.887 0.456 -1.310 1.00 95.06 124 LEU A N 1
ATOM 929 C CA . LEU A 1 124 ? -12.037 1.597 -1.000 1.00 95.06 124 LEU A CA 1
ATOM 930 C C . LEU A 1 124 ? -11.903 2.504 -2.221 1.00 95.06 124 LEU A C 1
ATOM 932 O O . LEU A 1 124 ? -11.940 2.062 -3.373 1.00 95.06 124 LEU A O 1
ATOM 936 N N . GLN A 1 125 ? -11.698 3.782 -1.941 1.00 93.88 125 GLN A N 1
ATOM 937 C CA . GLN A 1 125 ? -11.369 4.806 -2.918 1.00 93.88 125 GLN A CA 1
ATOM 938 C C . GLN A 1 125 ? -10.121 5.534 -2.437 1.00 93.88 125 GLN A C 1
ATOM 940 O O . GLN A 1 125 ? -10.073 5.991 -1.294 1.00 93.88 125 GLN A O 1
ATOM 945 N N . ILE A 1 126 ? -9.128 5.653 -3.306 1.00 92.69 126 ILE A N 1
ATOM 946 C CA . ILE A 1 126 ? -7.923 6.427 -3.046 1.00 92.69 126 ILE A CA 1
ATOM 947 C C . ILE A 1 126 ? -7.985 7.649 -3.946 1.00 92.69 126 ILE A C 1
ATOM 949 O O . ILE A 1 126 ? -8.255 7.528 -5.139 1.00 92.69 126 ILE A O 1
ATOM 953 N N . SER A 1 127 ? -7.803 8.823 -3.352 1.00 89.31 127 SER A N 1
ATOM 954 C CA . SER A 1 127 ? -7.743 10.078 -4.096 1.00 89.31 127 SER A CA 1
ATOM 955 C C . SER A 1 127 ? -6.361 10.688 -3.964 1.00 89.31 127 SER A C 1
ATOM 957 O O . SER A 1 127 ? -5.951 10.988 -2.836 1.00 89.31 127 SER A O 1
ATOM 959 N N . GLY A 1 128 ? -5.688 10.887 -5.092 1.00 84.62 128 GLY A N 1
ATOM 960 C CA . GLY A 1 128 ? -4.423 11.601 -5.157 1.00 84.62 128 GLY A CA 1
ATOM 961 C C . GLY A 1 128 ? -4.619 13.112 -5.175 1.00 84.62 128 GLY A C 1
ATOM 962 O O . GLY A 1 128 ? -5.613 13.637 -5.680 1.00 84.62 128 GLY A O 1
ATOM 963 N N . GLY A 1 129 ? -3.676 13.833 -4.579 1.00 79.88 129 GLY A N 1
ATOM 964 C CA . GLY A 1 129 ? -3.634 15.282 -4.674 1.00 79.88 129 GLY A CA 1
ATOM 965 C C . GLY A 1 129 ? -2.303 15.854 -4.219 1.00 79.88 129 GLY A C 1
ATOM 966 O O . GLY A 1 129 ? -1.722 15.419 -3.228 1.00 79.88 129 GLY A O 1
ATOM 967 N N . ASN A 1 130 ? -1.846 16.886 -4.919 1.00 73.88 130 ASN A N 1
ATOM 968 C CA . ASN A 1 130 ? -0.660 17.638 -4.535 1.00 73.88 130 ASN A CA 1
ATOM 969 C C . ASN A 1 130 ? -1.057 18.822 -3.643 1.00 73.88 130 ASN A C 1
ATOM 971 O O . ASN A 1 130 ? -1.914 19.636 -4.000 1.00 73.88 130 ASN A O 1
ATOM 975 N N . VAL A 1 131 ? -0.399 18.968 -2.495 1.00 68.25 131 VAL A N 1
ATOM 976 C CA . VAL A 1 131 ? -0.550 20.140 -1.626 1.00 68.25 131 VAL A CA 1
ATOM 977 C C . VAL A 1 131 ? 0.748 20.935 -1.654 1.00 68.25 131 VAL A C 1
ATOM 979 O O . VAL A 1 131 ? 1.810 20.411 -1.340 1.00 68.25 131 VAL A O 1
ATOM 982 N N . ASN A 1 132 ? 0.682 22.217 -2.015 1.00 65.56 132 ASN A N 1
ATOM 983 C CA . ASN A 1 132 ? 1.836 23.109 -1.927 1.00 65.56 132 ASN A CA 1
ATOM 984 C C . ASN A 1 132 ? 1.875 23.763 -0.541 1.00 65.56 132 ASN A C 1
ATOM 986 O O . ASN A 1 132 ? 1.048 24.623 -0.232 1.00 65.56 132 ASN A O 1
ATOM 990 N N . ILE A 1 133 ? 2.832 23.356 0.291 1.00 66.06 133 ILE A N 1
ATOM 991 C CA . ILE A 1 133 ? 3.053 23.919 1.623 1.00 66.06 133 ILE A CA 1
ATOM 992 C C . ILE A 1 133 ? 4.409 24.623 1.612 1.00 66.06 133 ILE A C 1
ATOM 994 O O . ILE A 1 133 ? 5.457 23.991 1.529 1.00 66.06 133 ILE A O 1
ATOM 998 N N . GLY A 1 134 ? 4.398 25.956 1.688 1.00 62.59 134 GLY A N 1
ATOM 999 C CA . GLY A 1 134 ? 5.629 26.748 1.805 1.00 62.59 134 GLY A CA 1
ATOM 1000 C C . GLY A 1 134 ? 6.567 26.679 0.591 1.00 62.59 134 GLY A C 1
ATOM 1001 O O . GLY A 1 134 ? 7.766 26.877 0.754 1.00 62.59 134 GLY A O 1
ATOM 1002 N N . GLY A 1 135 ? 6.049 26.397 -0.610 1.00 59.75 135 GLY A N 1
ATOM 1003 C CA . GLY A 1 135 ? 6.850 26.240 -1.831 1.00 59.75 135 GLY A CA 1
ATOM 1004 C C . GLY A 1 135 ? 7.317 24.806 -2.095 1.00 59.75 135 GLY A C 1
ATOM 1005 O O . GLY A 1 135 ? 7.933 24.562 -3.130 1.00 59.75 135 GLY A O 1
ATOM 1006 N N . VAL A 1 136 ? 7.006 23.864 -1.198 1.00 58.22 136 VAL A N 1
ATOM 1007 C CA . VAL A 1 136 ? 7.260 22.430 -1.370 1.00 58.22 136 VAL A CA 1
ATOM 1008 C C . VAL A 1 136 ? 5.955 21.746 -1.769 1.00 58.22 136 VAL A C 1
ATOM 1010 O O . VAL A 1 136 ? 4.930 21.919 -1.110 1.00 58.22 136 VAL A O 1
ATOM 1013 N N . VAL A 1 137 ? 5.990 20.987 -2.863 1.00 62.31 137 VAL A N 1
ATOM 1014 C CA . VAL A 1 137 ? 4.878 20.131 -3.288 1.00 62.31 137 VAL A CA 1
ATOM 1015 C C . VAL A 1 137 ? 4.954 18.835 -2.486 1.00 62.31 137 VAL A C 1
ATOM 1017 O O . VAL A 1 137 ? 5.987 18.173 -2.506 1.00 62.31 137 VAL A O 1
ATOM 1020 N N . VAL A 1 138 ? 3.894 18.525 -1.743 1.00 70.50 138 VAL A N 1
ATOM 1021 C CA . VAL A 1 138 ? 3.743 17.278 -0.988 1.00 70.50 138 VAL A CA 1
ATOM 1022 C C . VAL A 1 138 ? 2.640 16.462 -1.638 1.00 70.50 138 VAL A C 1
ATOM 1024 O O . VAL A 1 138 ? 1.495 16.921 -1.728 1.00 70.50 138 VAL A O 1
ATOM 1027 N N . ASP A 1 139 ? 2.990 15.258 -2.065 1.00 72.56 139 ASP A N 1
ATOM 1028 C CA . ASP A 1 139 ? 2.049 14.304 -2.634 1.00 72.56 139 ASP A CA 1
ATOM 1029 C C . ASP A 1 139 ? 1.301 13.609 -1.502 1.00 72.56 139 ASP A C 1
ATOM 1031 O O . ASP A 1 139 ? 1.895 13.063 -0.561 1.00 72.56 139 ASP A O 1
ATOM 1035 N N . LYS A 1 140 ? -0.027 13.720 -1.556 1.00 84.31 140 LYS A N 1
ATOM 1036 C CA . LYS A 1 140 ? -0.930 13.230 -0.526 1.00 84.31 140 LYS A CA 1
ATOM 1037 C C . LYS A 1 140 ? -1.980 12.324 -1.139 1.00 84.31 140 LYS A C 1
ATOM 1039 O O . LYS A 1 140 ? -2.808 12.758 -1.938 1.00 84.31 140 LYS A O 1
ATOM 1044 N N . LEU A 1 141 ? -2.006 11.083 -0.672 1.00 90.06 141 LEU A N 1
ATOM 1045 C CA . LEU A 1 141 ? -3.013 10.097 -1.040 1.00 90.06 141 LEU A CA 1
ATOM 1046 C C . LEU A 1 141 ? -4.014 9.965 0.107 1.00 90.06 141 LEU A C 1
ATOM 1048 O O . LEU A 1 141 ? -3.650 9.661 1.243 1.00 90.06 141 LEU A O 1
ATOM 1052 N N . ALA A 1 142 ? -5.294 10.209 -0.157 1.00 92.19 142 ALA A N 1
ATOM 1053 C CA . ALA A 1 142 ? -6.356 10.054 0.831 1.00 92.19 142 ALA A CA 1
ATOM 1054 C C . ALA A 1 142 ? -7.088 8.727 0.625 1.00 92.19 142 ALA A C 1
ATOM 1056 O O . ALA A 1 142 ? -7.744 8.542 -0.399 1.00 92.19 142 ALA A O 1
ATOM 1057 N N . PHE A 1 143 ? -7.048 7.849 1.626 1.00 94.94 143 PHE A N 1
ATOM 1058 C CA . PHE A 1 143 ? -7.727 6.559 1.596 1.00 94.94 143 PHE A CA 1
ATOM 1059 C C . PHE A 1 143 ? -9.102 6.669 2.250 1.00 94.94 143 PHE A C 1
ATOM 1061 O O . PHE A 1 143 ? -9.242 7.077 3.410 1.00 94.94 143 PHE A O 1
ATOM 1068 N N . LYS A 1 144 ? -10.133 6.306 1.492 1.00 95.38 144 LYS A N 1
ATOM 1069 C CA . LYS A 1 144 ? -11.539 6.416 1.873 1.00 95.38 144 LYS A CA 1
ATOM 1070 C C . LYS A 1 144 ? -12.227 5.066 1.748 1.00 95.38 144 LYS A C 1
ATOM 1072 O O . LYS A 1 144 ? -11.903 4.277 0.863 1.00 95.38 144 LYS A O 1
ATOM 1077 N N . THR A 1 145 ? -13.196 4.811 2.617 1.00 95.44 145 THR A N 1
ATOM 1078 C CA . THR A 1 145 ? -14.119 3.681 2.464 1.00 95.44 145 THR A CA 1
ATOM 1079 C C . THR A 1 145 ? -15.084 3.922 1.299 1.00 95.44 145 THR A C 1
ATOM 1081 O O . THR A 1 145 ? -15.157 5.029 0.758 1.00 95.44 145 THR A O 1
ATOM 1084 N N . ALA A 1 146 ? -15.860 2.902 0.929 1.00 91.69 146 ALA A N 1
ATOM 1085 C CA . ALA A 1 146 ? -16.918 2.997 -0.080 1.00 91.69 146 ALA A CA 1
ATOM 1086 C C . ALA A 1 146 ? -17.904 4.159 0.161 1.00 91.69 146 ALA A C 1
ATOM 1088 O O . ALA A 1 146 ? -18.353 4.794 -0.792 1.00 91.69 146 ALA A O 1
ATOM 1089 N N . ASP A 1 147 ? -18.179 4.481 1.430 1.00 92.06 147 ASP A N 1
ATOM 1090 C CA . ASP A 1 147 ? -19.067 5.578 1.842 1.00 92.06 147 ASP A CA 1
ATOM 1091 C C . ASP A 1 147 ? -18.418 6.972 1.724 1.00 92.06 147 ASP A C 1
ATOM 1093 O O . ASP A 1 147 ? -19.045 7.987 2.024 1.00 92.06 147 ASP A O 1
ATOM 1097 N N . GLY A 1 148 ? -17.142 7.042 1.333 1.00 90.56 148 GLY A N 1
ATOM 1098 C CA . GLY A 1 148 ? -16.368 8.280 1.223 1.00 90.56 148 GLY A CA 1
ATOM 1099 C C . GLY A 1 148 ? -15.708 8.739 2.528 1.00 90.56 148 GLY A C 1
ATOM 1100 O O . GLY A 1 148 ? -15.024 9.766 2.536 1.00 90.56 148 GLY A O 1
ATOM 1101 N N . SER A 1 149 ? -15.860 7.987 3.622 1.00 93.56 149 SER A N 1
ATOM 1102 C CA . SER A 1 149 ? -15.220 8.298 4.905 1.00 93.56 149 SER A CA 1
ATOM 1103 C C . SER A 1 149 ? -13.718 8.034 4.831 1.00 93.56 149 SER A C 1
ATOM 1105 O O . SER A 1 149 ? -13.288 6.902 4.613 1.00 93.56 149 SER A O 1
ATOM 1107 N N . LYS A 1 150 ? -12.905 9.078 5.020 1.00 94.56 150 LYS A N 1
ATOM 1108 C CA . LYS A 1 150 ? -11.442 8.955 5.058 1.00 94.56 150 LYS A CA 1
ATOM 1109 C C . LYS A 1 150 ? -11.008 8.253 6.346 1.00 94.56 150 LYS A C 1
ATOM 1111 O O . LYS A 1 150 ? -11.388 8.703 7.424 1.00 94.56 150 LYS A O 1
ATOM 1116 N N . PHE A 1 151 ? -10.184 7.214 6.240 1.00 95.25 151 PHE A N 1
ATOM 1117 C CA . PHE A 1 151 ? -9.658 6.484 7.404 1.00 95.25 151 PHE A CA 1
ATOM 1118 C C . PHE A 1 151 ? -8.150 6.675 7.602 1.00 95.25 151 PHE A C 1
ATOM 1120 O O . PHE A 1 151 ? -7.688 6.709 8.740 1.00 95.25 151 PHE A O 1
ATOM 1127 N N . CYS A 1 152 ? -7.392 6.886 6.526 1.00 94.94 152 CYS A N 1
ATOM 1128 C CA . CYS A 1 152 ? -5.992 7.285 6.608 1.00 94.94 152 CYS A CA 1
ATOM 1129 C C . CYS A 1 152 ? -5.591 8.185 5.432 1.00 94.94 152 CYS A C 1
ATOM 1131 O O . CYS A 1 152 ? -6.339 8.375 4.465 1.00 94.94 152 CYS A O 1
ATOM 1133 N N . SER A 1 153 ? -4.414 8.789 5.536 1.00 93.50 153 SER A N 1
ATOM 1134 C CA . SER A 1 153 ? -3.761 9.455 4.413 1.00 93.50 153 SER A CA 1
ATOM 1135 C C . SER A 1 153 ? -2.285 9.124 4.385 1.00 93.50 153 SER A C 1
ATOM 1137 O O . SER A 1 153 ? -1.668 9.047 5.441 1.00 93.50 153 SER A O 1
ATOM 1139 N N . VAL A 1 154 ? -1.731 8.985 3.192 1.00 93.00 154 VAL A N 1
ATOM 1140 C CA . VAL A 1 154 ? -0.309 8.749 2.977 1.00 93.00 154 VAL A CA 1
ATOM 1141 C C . VAL A 1 154 ? 0.325 10.031 2.465 1.00 93.00 154 VAL A C 1
ATOM 1143 O O . VAL A 1 154 ? -0.248 10.697 1.602 1.00 93.00 154 VAL A O 1
ATOM 1146 N N . GLU A 1 155 ? 1.477 10.388 3.018 1.00 90.06 155 GLU A N 1
ATOM 1147 C CA . GLU A 1 155 ? 2.249 11.562 2.621 1.00 90.06 155 GLU A CA 1
ATOM 1148 C C . GLU A 1 155 ? 3.684 11.151 2.300 1.00 90.06 155 GLU A C 1
ATOM 1150 O O . GLU A 1 155 ? 4.350 10.482 3.098 1.00 90.06 155 GLU A O 1
ATOM 1155 N N . ARG A 1 156 ? 4.172 11.569 1.130 1.00 86.81 156 ARG A N 1
ATOM 1156 C CA . ARG A 1 156 ? 5.563 11.342 0.742 1.00 86.81 156 ARG A CA 1
ATOM 1157 C C . ARG A 1 156 ? 6.488 12.259 1.542 1.00 86.81 156 ARG A C 1
ATOM 1159 O O . ARG A 1 156 ? 6.342 13.481 1.538 1.00 86.81 156 ARG A O 1
ATOM 1166 N N . ARG A 1 157 ? 7.496 11.678 2.191 1.00 81.56 157 ARG A N 1
ATOM 1167 C CA . ARG A 1 157 ? 8.619 12.384 2.814 1.00 81.56 157 ARG A CA 1
ATOM 1168 C C . ARG A 1 157 ? 9.916 12.044 2.103 1.00 81.56 157 ARG A C 1
ATOM 1170 O O . ARG A 1 157 ? 10.478 10.959 2.243 1.00 81.56 157 ARG A O 1
ATOM 1177 N N . ILE A 1 158 ? 10.433 13.033 1.384 1.00 70.94 158 ILE A N 1
ATOM 1178 C CA . ILE A 1 158 ? 11.761 12.959 0.786 1.00 70.94 158 ILE A CA 1
ATOM 1179 C C . ILE A 1 158 ? 12.781 13.290 1.877 1.00 70.94 158 ILE A C 1
ATOM 1181 O O . ILE A 1 158 ? 12.895 14.436 2.314 1.00 70.94 158 ILE A O 1
ATOM 1185 N N . ILE A 1 159 ? 13.520 12.281 2.329 1.00 70.81 159 ILE A N 1
ATOM 1186 C CA . ILE A 1 159 ? 14.662 12.449 3.231 1.00 70.81 159 ILE A CA 1
ATOM 1187 C C . ILE A 1 159 ? 15.931 12.352 2.378 1.00 70.81 159 ILE A C 1
ATOM 1189 O O . ILE A 1 159 ? 15.955 11.664 1.362 1.00 70.81 159 ILE A O 1
ATOM 1193 N N . ALA A 1 160 ? 17.013 13.026 2.777 1.00 59.50 160 ALA A N 1
ATOM 1194 C CA . ALA A 1 160 ? 18.255 13.109 1.997 1.00 59.50 160 ALA A CA 1
ATOM 1195 C C . ALA A 1 160 ? 18.862 11.752 1.568 1.00 59.50 160 ALA A C 1
ATOM 1197 O O . ALA A 1 160 ? 19.692 11.729 0.663 1.00 59.50 160 ALA A O 1
ATOM 1198 N N . ALA A 1 161 ? 18.479 10.645 2.215 1.00 63.75 161 ALA A N 1
ATOM 1199 C CA . ALA A 1 161 ? 19.029 9.312 1.981 1.00 63.75 161 ALA A CA 1
ATOM 1200 C C . ALA A 1 161 ? 18.016 8.267 1.475 1.00 63.75 161 ALA A C 1
ATOM 1202 O O . ALA A 1 161 ? 18.459 7.206 1.050 1.00 63.75 161 ALA A O 1
ATOM 1203 N N . SER A 1 162 ? 16.699 8.504 1.547 1.00 68.50 162 SER A N 1
ATOM 1204 C CA . SER A 1 162 ? 15.685 7.573 1.023 1.00 68.50 162 SER A CA 1
ATOM 1205 C C . SER A 1 162 ? 14.311 8.234 0.881 1.00 68.50 162 SER A C 1
ATOM 1207 O O . SER A 1 162 ? 14.030 9.252 1.522 1.00 68.50 162 SER A O 1
ATOM 1209 N N . THR A 1 163 ? 13.450 7.623 0.069 1.00 79.50 163 THR A N 1
ATOM 1210 C CA . THR A 1 163 ? 12.023 7.944 0.009 1.00 79.50 163 THR A CA 1
ATOM 1211 C C . THR A 1 163 ? 11.293 7.183 1.114 1.00 79.50 163 THR A C 1
ATOM 1213 O O . THR A 1 163 ? 11.322 5.949 1.164 1.00 79.50 163 THR A O 1
ATOM 1216 N N . CYS A 1 164 ? 10.634 7.927 1.997 1.00 85.94 164 CYS A N 1
ATOM 1217 C CA . CYS A 1 164 ? 9.773 7.389 3.042 1.00 85.94 164 CYS A CA 1
ATOM 1218 C C . CYS A 1 164 ? 8.346 7.884 2.810 1.00 85.94 164 CYS A C 1
ATOM 1220 O O . CYS A 1 164 ? 8.144 9.030 2.418 1.00 85.94 164 CYS A O 1
ATOM 1222 N N . TYR A 1 165 ? 7.357 7.051 3.093 1.00 91.69 165 TYR A N 1
ATOM 1223 C CA . TYR A 1 165 ? 5.950 7.427 3.055 1.00 91.69 165 TYR A CA 1
ATOM 1224 C C . TYR A 1 165 ? 5.371 7.250 4.452 1.00 91.69 165 TYR A C 1
ATOM 1226 O O . TYR A 1 165 ? 5.393 6.150 5.005 1.00 91.69 165 TYR A O 1
ATOM 1234 N N . ASP A 1 166 ? 4.865 8.334 5.029 1.00 92.94 166 ASP A N 1
ATOM 1235 C CA . ASP A 1 166 ? 4.218 8.301 6.335 1.00 92.94 166 ASP A CA 1
ATOM 1236 C C . ASP A 1 166 ? 2.712 8.120 6.137 1.00 92.94 166 ASP A C 1
ATOM 1238 O O . ASP A 1 166 ? 2.075 8.847 5.372 1.00 92.94 166 ASP A O 1
ATOM 1242 N N . ILE A 1 167 ? 2.128 7.166 6.856 1.00 94.25 167 ILE A N 1
ATOM 1243 C CA . ILE A 1 167 ? 0.686 6.937 6.892 1.00 94.25 167 ILE A CA 1
ATOM 1244 C C . ILE A 1 167 ? 0.143 7.573 8.167 1.00 94.25 167 ILE A C 1
ATOM 1246 O O . ILE A 1 167 ? 0.523 7.205 9.279 1.00 94.25 167 ILE A O 1
ATOM 1250 N N . TYR A 1 168 ? -0.769 8.522 8.009 1.00 93.88 168 TYR A N 1
ATOM 1251 C CA . TYR A 1 168 ? -1.436 9.229 9.093 1.00 93.88 168 TYR A CA 1
ATOM 1252 C C . TYR A 1 168 ? -2.867 8.738 9.296 1.00 93.88 168 TYR A C 1
ATOM 1254 O O . TYR A 1 168 ? -3.557 8.356 8.348 1.00 93.88 168 TYR A O 1
ATOM 1262 N N . SER A 1 169 ? -3.335 8.818 10.540 1.00 93.56 169 SER A N 1
ATOM 1263 C CA . SER A 1 169 ? -4.737 8.606 10.920 1.00 93.56 169 SER A CA 1
ATOM 1264 C C . SER A 1 169 ? -5.705 9.526 10.161 1.00 93.56 169 SER A C 1
ATOM 1266 O O . SER A 1 169 ? -5.310 10.534 9.571 1.00 93.56 169 SER A O 1
ATOM 1268 N N . ALA A 1 170 ? -7.003 9.212 10.206 1.00 91.38 170 ALA A N 1
ATOM 1269 C CA . ALA A 1 170 ? -8.063 9.993 9.561 1.00 91.38 170 ALA A CA 1
ATOM 1270 C C . ALA A 1 170 ? -7.978 11.506 9.856 1.00 91.38 170 ALA A C 1
ATOM 1272 O O . ALA A 1 170 ? -8.163 12.331 8.955 1.00 91.38 170 ALA A O 1
ATOM 1273 N N . ASP A 1 171 ? -7.624 11.881 11.085 1.00 89.19 171 ASP A N 1
ATOM 1274 C CA . ASP A 1 171 ? -7.498 13.279 11.512 1.00 89.19 171 ASP A CA 1
ATOM 1275 C C . ASP A 1 171 ? -6.174 13.939 11.087 1.00 89.19 171 ASP A C 1
ATOM 1277 O O . ASP A 1 171 ? -6.019 15.151 11.228 1.00 89.19 171 ASP A O 1
ATOM 1281 N N . GLY A 1 172 ? -5.210 13.161 10.583 1.00 87.12 172 GLY A N 1
ATOM 1282 C CA . GLY A 1 172 ? -3.886 13.627 10.159 1.00 87.12 172 GLY A CA 1
ATOM 1283 C C . GLY A 1 172 ? -2.920 13.952 11.304 1.00 87.12 172 GLY A C 1
ATOM 1284 O O . GLY A 1 172 ? -1.877 14.546 11.061 1.00 87.12 172 GLY A O 1
ATOM 1285 N N . LYS A 1 173 ? -3.267 13.625 12.556 1.00 88.75 173 LYS A N 1
ATOM 1286 C CA . LYS A 1 173 ? -2.508 14.050 13.751 1.00 88.75 173 LYS A CA 1
ATOM 1287 C C . LYS A 1 173 ? -1.464 13.043 14.217 1.00 88.75 173 LYS A C 1
ATOM 1289 O O . LYS A 1 173 ? -0.472 13.429 14.824 1.00 88.75 173 LYS A O 1
ATOM 1294 N N . GLU A 1 174 ? -1.718 11.766 13.977 1.00 91.31 174 GLU A N 1
ATOM 1295 C CA . GLU A 1 174 ? -0.883 10.656 14.438 1.00 91.31 174 GLU A CA 1
ATOM 1296 C C . GLU A 1 174 ? -0.401 9.866 13.226 1.00 91.31 174 GLU A C 1
ATOM 1298 O O . GLU A 1 174 ? -1.220 9.504 12.377 1.00 91.31 174 GLU A O 1
ATOM 1303 N N . CYS A 1 175 ? 0.910 9.628 13.149 1.00 92.00 175 CYS A N 1
ATOM 1304 C CA . CYS A 1 175 ? 1.497 8.680 12.209 1.00 92.00 175 CYS A CA 1
ATOM 1305 C C . CYS A 1 175 ? 1.264 7.271 12.762 1.00 92.00 175 CYS A C 1
ATOM 1307 O O . CYS A 1 175 ? 1.632 6.989 13.899 1.00 92.00 175 CYS A O 1
ATOM 1309 N N . ILE A 1 176 ? 0.588 6.436 11.980 1.00 94.00 176 ILE A N 1
ATOM 1310 C CA . ILE A 1 176 ? 0.123 5.101 12.380 1.00 94.00 176 ILE A CA 1
ATOM 1311 C C . ILE A 1 176 ? 0.881 3.978 11.673 1.00 94.00 176 ILE A C 1
ATOM 1313 O O . ILE A 1 176 ? 0.843 2.840 12.129 1.00 94.00 176 ILE A O 1
ATOM 1317 N N . ALA A 1 177 ? 1.554 4.285 10.566 1.00 94.38 177 ALA A N 1
ATOM 1318 C CA . ALA A 1 177 ? 2.429 3.359 9.866 1.00 94.38 177 ALA A CA 1
ATOM 1319 C C . ALA A 1 177 ? 3.400 4.121 8.957 1.00 94.38 177 ALA A C 1
ATOM 1321 O O . ALA A 1 177 ? 3.189 5.299 8.652 1.00 94.38 177 ALA A O 1
ATOM 1322 N N . LYS A 1 178 ? 4.445 3.438 8.497 1.00 93.50 178 LYS A N 1
ATOM 1323 C CA . LYS A 1 178 ? 5.440 3.961 7.559 1.00 93.50 178 LYS A CA 1
ATOM 1324 C C . LYS A 1 178 ? 5.791 2.927 6.503 1.00 93.50 178 LYS A C 1
ATOM 1326 O O . LYS A 1 178 ? 5.840 1.731 6.785 1.00 93.50 178 LYS A O 1
ATOM 1331 N N . VAL A 1 179 ? 6.087 3.412 5.303 1.00 93.94 179 VAL A N 1
ATOM 1332 C CA . VAL A 1 179 ? 6.662 2.623 4.214 1.00 93.94 179 VAL A CA 1
ATOM 1333 C C . VAL A 1 179 ? 8.020 3.205 3.863 1.00 93.94 179 VAL A C 1
ATOM 1335 O O . VAL A 1 179 ? 8.140 4.389 3.552 1.00 93.94 179 VAL A O 1
ATOM 1338 N N . GLU A 1 180 ? 9.054 2.379 3.908 1.00 91.38 180 GLU A N 1
ATOM 1339 C CA . GLU A 1 180 ? 10.413 2.770 3.549 1.00 91.38 180 GLU A CA 1
ATOM 1340 C C . GLU A 1 180 ? 10.870 1.994 2.327 1.00 91.38 180 GLU A C 1
ATOM 1342 O O . GLU A 1 180 ? 10.786 0.764 2.290 1.00 91.38 180 GLU A O 1
ATOM 1347 N N . ARG A 1 181 ? 11.418 2.704 1.342 1.00 88.88 181 ARG A N 1
ATOM 1348 C CA . ARG A 1 181 ? 12.115 2.058 0.238 1.00 88.88 181 ARG A CA 1
ATOM 1349 C C . ARG A 1 181 ? 13.560 1.765 0.621 1.00 88.88 181 ARG A C 1
ATOM 1351 O O . ARG A 1 181 ? 14.306 2.645 1.051 1.00 88.88 181 ARG A O 1
ATOM 1358 N N . GLU A 1 182 ? 13.980 0.524 0.426 1.00 83.88 182 GLU A N 1
ATOM 1359 C CA . GLU A 1 182 ? 15.366 0.100 0.573 1.00 83.88 182 GLU A CA 1
ATOM 1360 C C . GLU A 1 182 ? 16.083 0.198 -0.777 1.00 83.88 182 GLU A C 1
ATOM 1362 O O . GLU A 1 182 ? 15.796 -0.552 -1.711 1.00 83.88 182 GLU A O 1
ATOM 1367 N N . TRP A 1 183 ? 17.031 1.132 -0.875 1.00 70.12 183 TRP A N 1
ATOM 1368 C CA . TRP A 1 183 ? 17.799 1.400 -2.099 1.00 70.12 183 TRP A CA 1
ATOM 1369 C C . TRP A 1 183 ? 19.161 0.692 -2.144 1.00 70.12 183 TRP A C 1
ATOM 1371 O O . TRP A 1 183 ? 19.773 0.599 -3.203 1.00 70.12 183 TRP A O 1
ATOM 1381 N N . LEU A 1 184 ? 19.655 0.205 -1.000 1.00 66.88 184 LEU A N 1
ATOM 1382 C CA . LEU A 1 184 ? 20.973 -0.437 -0.880 1.00 66.88 184 LEU A CA 1
ATOM 1383 C C . LEU A 1 184 ? 20.992 -1.888 -1.385 1.00 66.88 184 LEU A C 1
ATOM 1385 O O . LEU A 1 184 ? 22.065 -2.452 -1.607 1.00 66.88 184 LEU A O 1
ATOM 1389 N N . SER A 1 185 ? 19.822 -2.500 -1.549 1.00 68.75 185 SER A N 1
ATOM 1390 C CA . SER A 1 185 ? 19.682 -3.865 -2.051 1.00 68.75 185 SER A CA 1
ATOM 1391 C C . SER A 1 185 ? 19.783 -3.892 -3.581 1.00 68.75 185 SER A C 1
ATOM 1393 O O . SER A 1 185 ? 19.259 -3.014 -4.260 1.00 68.75 185 SER A O 1
ATOM 1395 N N . MET A 1 186 ? 20.423 -4.929 -4.144 1.00 70.94 186 MET A N 1
ATOM 1396 C CA . MET A 1 186 ? 20.477 -5.143 -5.607 1.00 70.94 186 MET A CA 1
ATOM 1397 C C . MET A 1 186 ? 19.083 -5.214 -6.247 1.00 70.94 186 MET A C 1
ATOM 1399 O O . MET A 1 186 ? 18.919 -4.881 -7.418 1.00 70.94 186 MET A O 1
ATOM 1403 N N . THR A 1 187 ? 18.094 -5.658 -5.474 1.00 76.75 187 THR A N 1
ATOM 1404 C CA . THR A 1 187 ? 16.678 -5.628 -5.830 1.00 76.75 187 THR A CA 1
ATOM 1405 C C . THR A 1 187 ? 15.990 -4.649 -4.885 1.00 76.75 187 THR A C 1
ATOM 1407 O O . THR A 1 187 ? 16.185 -4.786 -3.674 1.00 76.75 187 THR A O 1
ATOM 1410 N N . PRO A 1 188 ? 15.210 -3.678 -5.392 1.00 82.00 188 PRO A N 1
ATOM 1411 C CA . PRO A 1 188 ? 14.462 -2.780 -4.525 1.00 82.00 188 PRO A CA 1
ATOM 1412 C C . PRO A 1 188 ? 13.557 -3.594 -3.594 1.00 82.00 188 PRO A C 1
ATOM 1414 O O . PRO A 1 188 ? 13.014 -4.632 -3.981 1.00 82.00 188 PRO A O 1
ATOM 1417 N N . LYS A 1 189 ? 13.410 -3.126 -2.359 1.00 90.50 189 LYS A N 1
ATOM 1418 C CA . LYS A 1 189 ? 12.444 -3.659 -1.395 1.00 90.50 189 LYS A CA 1
ATOM 1419 C C . LYS A 1 189 ? 11.675 -2.506 -0.777 1.00 90.50 189 LYS A C 1
ATOM 1421 O O . LYS A 1 189 ? 12.243 -1.433 -0.579 1.00 90.50 189 LYS A O 1
ATOM 1426 N N . TYR A 1 190 ? 10.414 -2.741 -0.439 1.00 92.94 190 TYR A N 1
ATOM 1427 C CA . TYR A 1 190 ? 9.626 -1.803 0.361 1.00 92.94 190 TYR A CA 1
ATOM 1428 C C . TYR A 1 190 ? 9.315 -2.452 1.696 1.00 92.94 190 TYR A C 1
ATOM 1430 O O . TYR A 1 190 ? 8.789 -3.560 1.737 1.00 92.94 190 TYR A O 1
ATOM 1438 N N . LYS A 1 191 ? 9.664 -1.778 2.784 1.00 93.38 191 LYS A N 1
ATOM 1439 C CA . LYS A 1 191 ? 9.448 -2.250 4.150 1.00 93.38 191 LYS A CA 1
ATOM 1440 C C . LYS A 1 191 ? 8.293 -1.480 4.758 1.00 93.38 191 LYS A C 1
ATOM 1442 O O . LYS A 1 191 ? 8.267 -0.256 4.671 1.00 93.38 191 LYS A O 1
ATOM 1447 N N . PHE A 1 192 ? 7.353 -2.197 5.357 1.00 94.50 192 PHE A N 1
ATOM 1448 C CA . PHE A 1 192 ? 6.211 -1.616 6.047 1.00 94.50 192 PHE A CA 1
ATOM 1449 C C . PHE A 1 192 ? 6.369 -1.789 7.555 1.00 94.50 192 PHE A C 1
ATOM 1451 O O . PHE A 1 192 ? 6.721 -2.873 8.025 1.00 94.50 192 PHE A O 1
ATOM 1458 N N . TYR A 1 193 ? 6.060 -0.732 8.296 1.00 93.12 193 TYR A N 1
ATOM 1459 C CA . TYR A 1 193 ? 6.123 -0.694 9.752 1.00 93.12 193 TYR A CA 1
ATOM 1460 C C . TYR A 1 193 ? 4.816 -0.122 10.288 1.00 93.12 193 TYR A C 1
ATOM 1462 O O . TYR A 1 193 ? 4.422 0.978 9.891 1.00 93.12 193 TYR A O 1
ATOM 1470 N N . TYR A 1 194 ? 4.145 -0.832 11.188 1.00 92.50 194 TYR A N 1
ATOM 1471 C CA . TYR A 1 194 ? 3.113 -0.231 12.023 1.00 92.50 194 TYR A CA 1
ATOM 1472 C C . TYR A 1 194 ? 3.771 0.616 13.112 1.00 92.50 194 TYR A C 1
ATOM 1474 O O . TYR A 1 194 ? 4.789 0.249 13.687 1.00 92.50 194 TYR A O 1
ATOM 1482 N N . GLU A 1 195 ? 3.179 1.764 13.418 1.00 89.00 195 GLU A N 1
ATOM 1483 C CA . GLU A 1 195 ? 3.612 2.578 14.549 1.00 89.00 195 GLU A CA 1
ATOM 1484 C C . GLU A 1 195 ? 2.880 2.146 15.823 1.00 89.00 195 GLU A C 1
ATOM 1486 O O . GLU A 1 195 ? 1.686 1.829 15.818 1.00 89.00 195 GLU A O 1
ATOM 1491 N N . GLY A 1 196 ? 3.590 2.202 16.948 1.00 75.75 196 GLY A N 1
ATOM 1492 C CA . GLY A 1 196 ? 3.027 1.936 18.271 1.00 75.75 196 GLY A CA 1
ATOM 1493 C C . GLY A 1 196 ? 3.415 0.591 18.874 1.00 75.75 196 GLY A C 1
ATOM 1494 O O . GLY A 1 196 ? 3.188 0.406 20.069 1.00 75.75 196 GLY A O 1
ATOM 1495 N N . ASP A 1 197 ? 4.063 -0.294 18.117 1.00 67.69 197 ASP A N 1
ATOM 1496 C CA . ASP A 1 197 ? 4.805 -1.401 18.704 1.00 67.69 197 ASP A CA 1
ATOM 1497 C C . ASP A 1 197 ? 6.267 -0.983 18.971 1.00 67.69 197 ASP A C 1
ATOM 1499 O O . ASP A 1 197 ? 6.792 -0.012 18.430 1.00 67.69 197 ASP A O 1
ATOM 1503 N N . SER A 1 198 ? 6.935 -1.654 19.910 1.00 69.31 198 SER A N 1
ATOM 1504 C CA . SER A 1 198 ? 8.373 -1.433 20.152 1.00 69.31 198 SER A CA 1
ATOM 1505 C C . SER A 1 198 ? 9.235 -2.295 19.223 1.00 69.31 198 SER A C 1
ATOM 1507 O O . SER A 1 198 ? 10.345 -2.678 19.601 1.00 69.31 198 SER A O 1
ATOM 1509 N N . ASN A 1 199 ? 8.711 -2.677 18.053 1.00 75.56 199 ASN A N 1
ATOM 1510 C CA . ASN A 1 199 ? 9.380 -3.580 17.133 1.00 75.56 199 ASN A CA 1
ATOM 1511 C C . ASN A 1 199 ? 10.317 -2.781 16.210 1.00 75.56 199 ASN A C 1
ATOM 1513 O O . ASN A 1 199 ? 9.860 -1.938 15.446 1.00 75.56 199 ASN A O 1
ATOM 1517 N N . PRO A 1 200 ? 11.640 -3.024 16.241 1.00 79.50 200 PRO A N 1
ATOM 1518 C CA . PRO A 1 200 ? 12.567 -2.343 15.340 1.00 79.50 200 PRO A CA 1
ATOM 1519 C C . PRO A 1 200 ? 12.590 -2.957 13.929 1.00 79.50 200 PRO A C 1
ATOM 1521 O O . PRO A 1 200 ? 13.327 -2.476 13.070 1.00 79.50 200 PRO A O 1
ATOM 1524 N N . PHE A 1 201 ? 11.860 -4.053 13.697 1.00 86.38 201 PHE A N 1
ATOM 1525 C CA . PHE A 1 201 ? 11.835 -4.775 12.428 1.00 86.38 201 PHE A CA 1
ATOM 1526 C C . PHE A 1 201 ? 10.552 -4.484 11.651 1.00 86.38 201 PHE A C 1
ATOM 1528 O O . PHE A 1 201 ? 9.500 -4.290 12.249 1.00 86.38 201 PHE A O 1
ATOM 1535 N N . ALA A 1 202 ? 10.640 -4.530 10.321 1.00 90.44 202 ALA A N 1
ATOM 1536 C CA . ALA A 1 202 ? 9.475 -4.404 9.453 1.00 90.44 202 ALA A CA 1
ATOM 1537 C C . ALA A 1 202 ? 8.454 -5.514 9.733 1.00 90.44 202 ALA A C 1
ATOM 1539 O O . ALA A 1 202 ? 8.821 -6.682 9.894 1.00 90.44 202 ALA A O 1
ATOM 1540 N N . ASP A 1 203 ? 7.174 -5.155 9.748 1.00 92.31 203 ASP A N 1
ATOM 1541 C CA . ASP A 1 203 ? 6.068 -6.102 9.898 1.00 92.31 203 ASP A CA 1
ATOM 1542 C C . ASP A 1 203 ? 5.917 -6.987 8.667 1.00 92.31 203 ASP A C 1
ATOM 1544 O O . ASP A 1 203 ? 5.618 -8.181 8.768 1.00 92.31 203 ASP A O 1
ATOM 1548 N N . PHE A 1 204 ? 6.137 -6.389 7.498 1.00 94.25 204 PHE A N 1
ATOM 1549 C CA . PHE A 1 204 ? 6.245 -7.091 6.234 1.00 94.25 204 PHE A CA 1
ATOM 1550 C C . PHE A 1 204 ? 7.086 -6.304 5.229 1.00 94.25 204 PHE A C 1
ATOM 1552 O O . PHE A 1 204 ? 7.259 -5.088 5.331 1.00 94.25 204 PHE A O 1
ATOM 1559 N N . GLU A 1 205 ? 7.595 -7.013 4.229 1.00 94.31 205 GLU A N 1
ATOM 1560 C CA . GLU A 1 205 ? 8.351 -6.447 3.119 1.00 94.31 205 GLU A CA 1
ATOM 1561 C C . GLU A 1 205 ? 7.779 -6.885 1.771 1.00 94.31 205 GLU A C 1
ATOM 1563 O O . GLU A 1 205 ? 7.312 -8.013 1.617 1.00 94.31 205 GLU A O 1
ATOM 1568 N N . ALA A 1 206 ? 7.806 -5.989 0.789 1.00 94.81 206 ALA A N 1
ATOM 1569 C CA . ALA A 1 206 ? 7.486 -6.290 -0.595 1.00 94.81 206 ALA A CA 1
ATOM 1570 C C . ALA A 1 206 ? 8.773 -6.565 -1.380 1.00 94.81 206 ALA A C 1
ATOM 1572 O O . ALA A 1 206 ? 9.719 -5.774 -1.328 1.00 94.81 206 ALA A O 1
ATOM 1573 N N . GLU A 1 207 ? 8.789 -7.661 -2.136 1.00 92.12 207 GLU A N 1
ATOM 1574 C CA . GLU A 1 207 ? 9.877 -8.018 -3.049 1.00 92.12 207 GLU A CA 1
ATOM 1575 C C . GLU A 1 207 ? 9.340 -8.626 -4.353 1.00 92.12 207 GLU A C 1
ATOM 1577 O O . GLU A 1 207 ? 8.313 -9.313 -4.362 1.00 92.12 207 GLU A O 1
ATOM 1582 N N . GLY A 1 208 ? 10.032 -8.368 -5.466 1.00 89.50 208 GLY A N 1
ATOM 1583 C CA . GLY A 1 208 ? 9.664 -8.857 -6.797 1.00 89.50 208 GLY A CA 1
ATOM 1584 C C . GLY A 1 208 ? 9.972 -7.849 -7.904 1.00 89.50 208 GLY A C 1
ATOM 1585 O O . GLY A 1 208 ? 10.853 -7.003 -7.752 1.00 89.50 208 GLY A O 1
ATOM 1586 N N . SER A 1 209 ? 9.248 -7.952 -9.022 1.00 86.50 209 SER A N 1
ATOM 1587 C CA . SER A 1 209 ? 9.300 -6.967 -10.107 1.00 86.50 209 SER A CA 1
ATOM 1588 C C . SER A 1 209 ? 8.178 -5.947 -9.920 1.00 86.50 209 SER A C 1
ATOM 1590 O O . SER A 1 209 ? 7.013 -6.229 -10.202 1.00 86.50 209 SER A O 1
ATOM 1592 N N . PHE A 1 210 ? 8.519 -4.760 -9.423 1.00 86.44 210 PHE A N 1
ATOM 1593 C CA . PHE A 1 210 ? 7.549 -3.677 -9.241 1.00 86.44 210 PHE A CA 1
ATOM 1594 C C . PHE A 1 210 ? 7.142 -3.034 -10.571 1.00 86.44 210 PHE A C 1
ATOM 1596 O O . PHE A 1 210 ? 5.961 -2.778 -10.768 1.00 86.44 210 PHE A O 1
ATOM 1603 N N . ALA A 1 211 ? 8.078 -2.902 -11.520 1.00 79.94 211 ALA A N 1
ATOM 1604 C CA . ALA A 1 211 ? 7.801 -2.399 -12.869 1.00 79.94 211 ALA A CA 1
ATOM 1605 C C . ALA A 1 211 ? 6.781 -3.267 -13.631 1.00 79.94 211 ALA A C 1
ATOM 1607 O O . ALA A 1 211 ? 5.912 -2.751 -14.325 1.00 79.94 211 ALA A O 1
ATOM 1608 N N . ASP A 1 212 ? 6.838 -4.594 -13.460 1.00 79.88 212 ASP A N 1
ATOM 1609 C CA . ASP A 1 212 ? 5.856 -5.515 -14.051 1.00 79.88 212 ASP A CA 1
ATOM 1610 C C . ASP A 1 212 ? 4.605 -5.699 -13.172 1.00 79.88 212 ASP A C 1
ATOM 1612 O O . ASP A 1 212 ? 3.793 -6.595 -13.432 1.00 79.88 212 ASP A O 1
ATOM 1616 N N . ARG A 1 213 ? 4.475 -4.923 -12.084 1.00 85.19 213 ARG A N 1
ATOM 1617 C CA . ARG A 1 213 ? 3.437 -5.062 -11.047 1.00 85.19 213 ARG A CA 1
ATOM 1618 C C . ARG A 1 213 ? 3.244 -6.524 -10.610 1.00 85.19 213 ARG A C 1
ATOM 1620 O O . ARG A 1 213 ? 2.128 -7.020 -10.455 1.00 85.19 213 ARG A O 1
ATOM 1627 N N . THR A 1 214 ? 4.361 -7.236 -10.462 1.00 89.06 214 THR A N 1
ATOM 1628 C CA . THR A 1 214 ? 4.428 -8.662 -10.128 1.00 89.06 214 THR A CA 1
ATOM 1629 C C . THR A 1 214 ? 5.377 -8.860 -8.951 1.00 89.06 214 THR A C 1
ATOM 1631 O O . THR A 1 214 ? 6.576 -9.105 -9.107 1.00 89.06 214 THR A O 1
ATOM 1634 N N . TYR A 1 215 ? 4.829 -8.741 -7.747 1.00 92.31 215 TYR A N 1
ATOM 1635 C CA . TYR A 1 215 ? 5.587 -8.798 -6.500 1.00 92.31 215 TYR A CA 1
ATOM 1636 C C . TYR A 1 215 ? 4.777 -9.458 -5.384 1.00 92.31 215 TYR A C 1
ATOM 1638 O O . TYR A 1 215 ? 3.573 -9.694 -5.498 1.00 92.31 215 TYR A O 1
ATOM 1646 N N . THR A 1 216 ? 5.457 -9.811 -4.302 1.00 94.56 216 THR A N 1
ATOM 1647 C CA . THR A 1 216 ? 4.868 -10.489 -3.144 1.00 94.56 216 THR A CA 1
ATOM 1648 C C . THR A 1 216 ? 5.184 -9.738 -1.869 1.00 94.56 216 THR A C 1
ATOM 1650 O O . THR A 1 216 ? 6.278 -9.198 -1.731 1.00 94.56 216 THR A O 1
ATOM 1653 N N . PHE A 1 217 ? 4.245 -9.761 -0.928 1.00 95.56 217 PHE A N 1
ATOM 1654 C CA . PHE A 1 217 ? 4.436 -9.273 0.429 1.00 95.56 217 PHE A CA 1
ATOM 1655 C C . PHE A 1 217 ? 4.763 -10.442 1.353 1.00 95.56 217 PHE A C 1
ATOM 1657 O O . PHE A 1 217 ? 4.038 -11.444 1.382 1.00 95.56 217 PHE A O 1
ATOM 1664 N N . LYS A 1 218 ? 5.835 -10.304 2.129 1.00 93.69 218 LYS A N 1
ATOM 1665 C CA . LYS A 1 218 ? 6.337 -11.316 3.055 1.00 93.69 218 LYS A CA 1
ATOM 1666 C C . LYS A 1 218 ? 6.401 -10.780 4.476 1.00 93.69 218 LYS A C 1
ATOM 1668 O O . LYS A 1 218 ? 7.029 -9.758 4.724 1.00 93.69 218 LYS A O 1
ATOM 1673 N N . ALA A 1 219 ? 5.803 -11.507 5.413 1.00 91.75 219 ALA A N 1
ATOM 1674 C CA . ALA A 1 219 ? 6.031 -11.332 6.843 1.00 91.75 219 ALA A CA 1
ATOM 1675 C C . ALA A 1 219 ? 7.038 -12.399 7.296 1.00 91.75 219 ALA A C 1
ATOM 1677 O O . ALA A 1 219 ? 6.702 -13.577 7.450 1.00 91.75 219 ALA A O 1
ATOM 1678 N N . GLY A 1 220 ? 8.306 -12.011 7.441 1.00 87.56 220 GLY A N 1
ATOM 1679 C CA . GLY A 1 220 ? 9.399 -12.958 7.664 1.00 87.56 220 GLY A CA 1
ATOM 1680 C C . GLY A 1 220 ? 9.553 -13.930 6.488 1.00 87.56 220 GLY A C 1
ATOM 1681 O O . GLY A 1 220 ? 9.840 -13.520 5.370 1.00 87.56 220 GLY A O 1
ATOM 1682 N N . MET A 1 221 ? 9.362 -15.229 6.732 1.00 85.69 221 MET A N 1
ATOM 1683 C CA . MET A 1 221 ? 9.447 -16.268 5.689 1.00 85.69 221 MET A CA 1
ATOM 1684 C C . MET A 1 221 ? 8.105 -16.552 4.999 1.00 85.69 221 MET A C 1
ATOM 1686 O O . MET A 1 221 ? 8.055 -17.341 4.061 1.00 85.69 221 MET A O 1
ATOM 1690 N N . SER A 1 222 ? 7.015 -15.955 5.479 1.00 88.81 222 SER A N 1
ATOM 1691 C CA . SER A 1 222 ? 5.653 -16.283 5.064 1.00 88.81 222 SER A CA 1
ATOM 1692 C C . SER A 1 222 ? 5.118 -15.274 4.053 1.00 88.81 222 SER A C 1
ATOM 1694 O O . SER A 1 222 ? 5.106 -14.076 4.327 1.00 88.81 222 SER A O 1
ATOM 1696 N N . THR A 1 223 ? 4.622 -15.747 2.909 1.00 93.50 223 THR A N 1
ATOM 1697 C CA . THR A 1 223 ? 3.950 -14.890 1.920 1.00 93.50 223 THR A CA 1
ATOM 1698 C C . THR A 1 223 ? 2.534 -14.577 2.392 1.00 93.50 223 THR A C 1
ATOM 1700 O O . THR A 1 223 ? 1.707 -15.479 2.526 1.00 93.50 223 THR A O 1
ATOM 1703 N N . ILE A 1 224 ? 2.253 -13.301 2.651 1.00 94.94 224 ILE A N 1
ATOM 1704 C CA . ILE A 1 224 ? 0.968 -12.829 3.191 1.00 94.94 224 ILE A CA 1
ATOM 1705 C C . ILE A 1 224 ? 0.072 -12.208 2.122 1.00 94.94 224 ILE A C 1
ATOM 1707 O O . ILE A 1 224 ? -1.145 -12.195 2.280 1.00 94.94 224 ILE A O 1
ATOM 1711 N N . ALA A 1 225 ? 0.650 -11.713 1.027 1.00 95.81 225 ALA A N 1
ATOM 1712 C CA . ALA A 1 225 ? -0.107 -11.221 -0.114 1.00 95.81 225 ALA A CA 1
ATOM 1713 C C . ALA A 1 225 ? 0.712 -11.293 -1.408 1.00 95.81 225 ALA A C 1
ATOM 1715 O O . ALA A 1 225 ? 1.944 -11.352 -1.383 1.00 95.81 225 ALA A O 1
ATOM 1716 N N . ARG A 1 226 ? 0.026 -11.272 -2.549 1.00 94.50 226 ARG A N 1
ATOM 1717 C CA . ARG A 1 226 ? 0.638 -11.293 -3.878 1.00 94.50 226 ARG A CA 1
ATOM 1718 C C . ARG A 1 226 ? -0.050 -10.302 -4.797 1.00 94.50 226 ARG A C 1
ATOM 1720 O O . ARG A 1 226 ? -1.271 -10.215 -4.813 1.00 94.50 226 ARG A O 1
ATOM 1727 N N . VAL A 1 227 ? 0.749 -9.606 -5.592 1.00 93.31 227 VAL A N 1
ATOM 1728 C CA . VAL A 1 227 ? 0.282 -8.684 -6.621 1.00 93.31 227 VAL A CA 1
ATOM 1729 C C . VAL A 1 227 ? 0.626 -9.250 -7.987 1.00 93.31 227 VAL A C 1
ATOM 1731 O O . VAL A 1 227 ? 1.737 -9.746 -8.203 1.00 93.31 227 VAL A O 1
ATOM 1734 N N . ARG A 1 228 ? -0.347 -9.228 -8.897 1.00 90.31 228 ARG A N 1
ATOM 1735 C CA . ARG A 1 228 ? -0.164 -9.625 -10.294 1.00 90.31 228 ARG A CA 1
ATOM 1736 C C . ARG A 1 228 ? -0.913 -8.660 -11.192 1.00 90.31 228 ARG A C 1
ATOM 1738 O O . ARG A 1 228 ? -2.056 -8.308 -10.911 1.00 90.31 228 ARG A O 1
ATOM 1745 N N . ARG A 1 229 ? -0.306 -8.304 -12.318 1.00 83.50 229 ARG A N 1
ATOM 1746 C CA . ARG A 1 229 ? -1.009 -7.586 -13.378 1.00 83.50 229 ARG A CA 1
ATOM 1747 C C . ARG A 1 229 ? -2.100 -8.467 -13.988 1.00 83.50 229 ARG A C 1
ATOM 1749 O O . ARG A 1 229 ? -1.850 -9.629 -14.311 1.00 83.50 229 ARG A O 1
ATOM 1756 N N . GLU A 1 230 ? -3.283 -7.899 -14.189 1.00 72.31 230 GLU A N 1
ATOM 1757 C CA . GLU A 1 230 ? -4.336 -8.550 -14.962 1.00 72.31 230 GLU A CA 1
ATOM 1758 C C . GLU A 1 230 ? -4.077 -8.303 -16.451 1.00 72.31 230 GLU A C 1
ATOM 1760 O O . GLU A 1 230 ? -4.028 -7.164 -16.912 1.00 72.31 230 GLU A O 1
ATOM 1765 N N . SER A 1 231 ? -3.828 -9.369 -17.216 1.00 55.84 231 SER A N 1
ATOM 1766 C CA . SER A 1 231 ? -3.619 -9.269 -18.661 1.00 55.84 231 SER A CA 1
ATOM 1767 C C . SER A 1 231 ? -4.935 -9.530 -19.392 1.00 55.84 231 SER A C 1
ATOM 1769 O O . SER A 1 231 ? -5.132 -10.618 -19.935 1.00 55.84 231 SER A O 1
ATOM 1771 N N . GLU A 1 232 ? -5.851 -8.563 -19.408 1.00 51.81 232 GLU A N 1
ATOM 1772 C CA . GLU A 1 232 ? -7.028 -8.655 -20.273 1.00 51.81 232 GLU A CA 1
ATOM 1773 C C . GLU A 1 232 ? -6.856 -7.823 -21.546 1.00 51.81 232 GLU A C 1
ATOM 1775 O O . GLU A 1 232 ? -6.393 -6.689 -21.567 1.00 51.81 232 GLU A O 1
ATOM 1780 N N . VAL A 1 233 ? -7.192 -8.476 -22.652 1.00 49.12 233 VAL A N 1
ATOM 1781 C CA . VAL A 1 233 ? -6.818 -8.215 -24.046 1.00 49.12 233 VAL A CA 1
ATOM 1782 C C . VAL A 1 233 ? -7.473 -6.945 -24.639 1.00 49.12 233 VAL A C 1
ATOM 1784 O O . VAL A 1 233 ? -7.527 -6.791 -25.856 1.00 49.12 233 VAL A O 1
ATOM 1787 N N . VAL A 1 234 ? -7.975 -6.002 -23.831 1.00 41.38 234 VAL A N 1
ATOM 1788 C CA . VAL A 1 234 ? -8.732 -4.836 -24.323 1.00 41.38 234 VAL A CA 1
ATOM 1789 C C . VAL A 1 234 ? -8.512 -3.571 -23.464 1.00 41.38 234 VAL A C 1
ATOM 1791 O O . VAL A 1 234 ? -9.159 -3.375 -22.448 1.00 41.38 234 VAL A O 1
ATOM 1794 N N . ASN A 1 235 ? -7.655 -2.672 -23.960 1.00 44.34 235 ASN A N 1
ATOM 1795 C CA . ASN A 1 235 ? -7.716 -1.198 -23.872 1.00 44.34 235 ASN A CA 1
ATOM 1796 C C . ASN A 1 235 ? -7.744 -0.417 -22.534 1.00 44.34 235 ASN A C 1
ATOM 1798 O O . ASN A 1 235 ? -7.823 0.806 -22.632 1.00 44.34 235 ASN A O 1
ATOM 1802 N N . ASP A 1 236 ? -7.611 -0.998 -21.340 1.00 48.09 236 ASP A N 1
ATOM 1803 C CA . ASP A 1 236 ? -7.419 -0.195 -20.110 1.00 48.09 236 ASP A CA 1
ATOM 1804 C C . ASP A 1 236 ? -6.186 -0.676 -19.331 1.00 48.09 236 ASP A C 1
ATOM 1806 O O . ASP A 1 236 ? -6.065 -1.847 -18.980 1.00 48.09 236 ASP A O 1
ATOM 1810 N N . VAL A 1 237 ? -5.208 0.217 -19.171 1.00 54.69 237 VAL A N 1
ATOM 1811 C CA . VAL A 1 237 ? -3.776 -0.123 -19.073 1.00 54.69 237 VAL A CA 1
ATOM 1812 C C . VAL A 1 237 ? -3.324 -0.508 -17.655 1.00 54.69 237 VAL A C 1
ATOM 1814 O O . VAL A 1 237 ? -2.336 -1.240 -17.521 1.00 54.69 237 VAL A O 1
ATOM 1817 N N . ASP A 1 238 ? -4.093 -0.168 -16.617 1.00 70.00 238 ASP A N 1
ATOM 1818 C CA . ASP A 1 238 ? -3.579 -0.132 -15.240 1.00 70.00 238 ASP A CA 1
ATOM 1819 C C . ASP A 1 238 ? -4.532 -0.784 -14.225 1.00 70.00 238 ASP A C 1
ATOM 1821 O O . ASP A 1 238 ? -4.972 -0.193 -13.239 1.00 70.00 238 ASP A O 1
ATOM 1825 N N . THR A 1 239 ? -4.890 -2.044 -14.492 1.00 81.06 239 THR A N 1
ATOM 1826 C CA . THR A 1 239 ? -5.597 -2.898 -13.525 1.00 81.06 239 THR A CA 1
ATOM 1827 C C . THR A 1 239 ? -4.691 -4.025 -13.041 1.00 81.06 239 THR A C 1
ATOM 1829 O O . THR A 1 239 ? -4.067 -4.742 -13.832 1.00 81.06 239 THR A O 1
ATOM 1832 N N . TYR A 1 240 ? -4.606 -4.190 -11.725 1.00 85.44 240 TYR A N 1
ATOM 1833 C CA . TYR A 1 240 ? -3.856 -5.276 -11.106 1.00 85.44 240 TYR A CA 1
ATOM 1834 C C . TYR A 1 240 ? -4.616 -5.896 -9.939 1.00 85.44 240 TYR A C 1
ATOM 1836 O O . TYR A 1 240 ? -5.460 -5.281 -9.286 1.00 85.44 240 TYR A O 1
ATOM 1844 N N . VAL A 1 241 ? -4.318 -7.167 -9.706 1.00 91.38 241 VAL A N 1
ATOM 1845 C CA . VAL A 1 241 ? -4.986 -8.020 -8.734 1.00 91.38 241 VAL A CA 1
ATOM 1846 C C . VAL A 1 241 ? -4.083 -8.191 -7.525 1.00 91.38 241 VAL A C 1
ATOM 1848 O O . VAL A 1 241 ? -2.899 -8.505 -7.655 1.00 91.38 241 VAL A O 1
ATOM 1851 N N . VAL A 1 242 ? -4.661 -8.006 -6.344 1.00 94.31 242 VAL A N 1
ATOM 1852 C CA . VAL A 1 242 ? -4.005 -8.160 -5.048 1.00 94.31 242 VAL A CA 1
ATOM 1853 C C . VAL A 1 242 ? -4.695 -9.291 -4.292 1.00 94.31 242 VAL A C 1
ATOM 1855 O O . VAL A 1 242 ? -5.834 -9.168 -3.848 1.00 94.31 242 VAL A O 1
ATOM 1858 N N . GLU A 1 243 ? -4.001 -10.414 -4.153 1.00 94.50 243 GLU A N 1
ATOM 1859 C CA . GLU A 1 243 ? -4.432 -11.574 -3.375 1.00 94.50 243 GLU A CA 1
ATOM 1860 C C . GLU A 1 243 ? -3.914 -11.411 -1.942 1.00 94.50 243 GLU A C 1
ATOM 1862 O O . GLU A 1 243 ? -2.704 -11.347 -1.732 1.00 94.50 243 GLU A O 1
ATOM 1867 N N . VAL A 1 244 ? -4.805 -11.339 -0.954 1.00 95.12 244 VAL A N 1
ATOM 1868 C CA . VAL A 1 244 ? -4.465 -11.133 0.461 1.00 95.12 244 VAL A CA 1
ATOM 1869 C C . VAL A 1 244 ? -4.791 -12.383 1.270 1.00 95.12 244 VAL A C 1
ATOM 1871 O O . VAL A 1 244 ? -5.862 -12.977 1.131 1.00 95.12 244 VAL A O 1
ATOM 1874 N N . GLY A 1 245 ? -3.853 -12.795 2.119 1.00 93.19 245 GLY A N 1
ATOM 1875 C CA . GLY A 1 245 ? -3.977 -13.959 2.983 1.00 93.19 245 GLY A CA 1
ATOM 1876 C C . GLY A 1 245 ? -5.016 -13.798 4.097 1.00 93.19 245 GLY A C 1
ATOM 1877 O O . GLY A 1 245 ? -5.451 -12.690 4.416 1.00 93.19 245 GLY A O 1
ATOM 1878 N N . PRO A 1 246 ? -5.427 -14.912 4.720 1.00 91.12 246 PRO A N 1
ATOM 1879 C CA . PRO A 1 246 ? -6.400 -14.895 5.805 1.00 91.12 246 PRO A CA 1
ATOM 1880 C C . PRO A 1 246 ? -5.857 -14.154 7.034 1.00 91.12 246 PRO A C 1
ATOM 1882 O O . PRO A 1 246 ? -4.750 -14.418 7.495 1.00 91.12 246 PRO A O 1
ATOM 1885 N N . GLY A 1 247 ? -6.659 -13.260 7.608 1.00 89.06 247 GLY A N 1
ATOM 1886 C CA . GLY A 1 247 ? -6.330 -12.515 8.826 1.00 89.06 247 GLY A CA 1
ATOM 1887 C C . GLY A 1 247 ? -5.260 -11.435 8.644 1.00 89.06 247 GLY A C 1
ATOM 1888 O O . GLY A 1 247 ? -4.773 -10.902 9.638 1.00 89.06 247 GLY A O 1
ATOM 1889 N N . VAL A 1 248 ? -4.892 -11.124 7.401 1.00 92.62 248 VAL A N 1
ATOM 1890 C CA . VAL A 1 248 ? -3.965 -10.044 7.049 1.00 92.62 248 VAL A CA 1
ATOM 1891 C C . VAL A 1 248 ? -4.739 -8.726 6.955 1.00 92.62 248 VAL A C 1
ATOM 1893 O O . VAL A 1 248 ? -5.896 -8.706 6.530 1.00 92.62 248 VAL A O 1
ATOM 1896 N N . ASP A 1 249 ? -4.107 -7.617 7.339 1.00 94.94 249 ASP A N 1
ATOM 1897 C CA . ASP A 1 249 ? -4.667 -6.281 7.125 1.00 94.94 249 ASP A CA 1
ATOM 1898 C C . ASP A 1 249 ? -4.588 -5.911 5.639 1.00 94.94 249 ASP A C 1
ATOM 1900 O O . ASP A 1 249 ? -3.577 -5.409 5.143 1.00 94.94 249 ASP A O 1
ATOM 1904 N N . ALA A 1 250 ? -5.676 -6.172 4.914 1.00 95.25 250 ALA A N 1
ATOM 1905 C CA . ALA A 1 250 ? -5.746 -5.865 3.495 1.00 95.25 250 ALA A CA 1
ATOM 1906 C C . ALA A 1 250 ? -5.594 -4.364 3.209 1.00 95.25 250 ALA A C 1
ATOM 1908 O O . ALA A 1 250 ? -5.039 -4.014 2.171 1.00 95.25 250 ALA A O 1
ATOM 1909 N N . ALA A 1 251 ? -6.023 -3.471 4.111 1.00 95.31 251 ALA A N 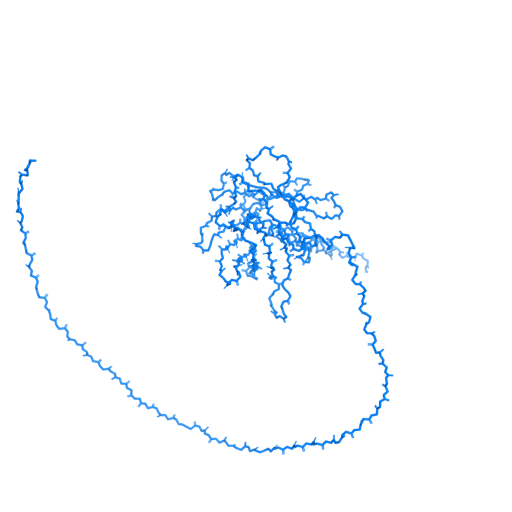1
ATOM 1910 C CA . ALA A 1 251 ? -5.867 -2.034 3.902 1.00 95.31 251 ALA A CA 1
AT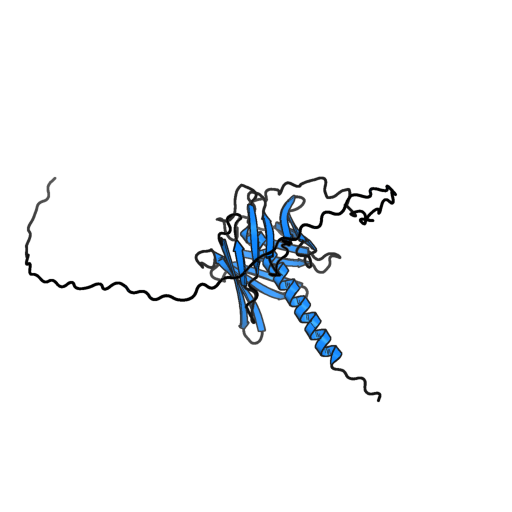OM 1911 C C . ALA A 1 251 ? -4.391 -1.618 3.925 1.00 95.31 251 ALA A C 1
ATOM 1913 O O . ALA A 1 251 ? -3.993 -0.781 3.118 1.00 95.31 251 ALA A O 1
ATOM 1914 N N . ALA A 1 252 ? -3.572 -2.229 4.785 1.00 95.69 252 ALA A N 1
ATOM 1915 C CA . ALA A 1 252 ? -2.127 -2.001 4.806 1.00 95.69 252 ALA A CA 1
ATOM 1916 C C . ALA A 1 252 ? -1.427 -2.533 3.550 1.00 95.69 252 ALA A C 1
ATOM 1918 O O . ALA A 1 252 ? -0.594 -1.834 2.972 1.00 95.69 252 ALA A O 1
ATOM 1919 N N . ILE A 1 253 ? -1.806 -3.729 3.086 1.00 96.44 253 ILE A N 1
ATOM 1920 C CA . ILE A 1 253 ? -1.291 -4.296 1.831 1.00 96.44 253 ILE A CA 1
ATOM 1921 C C . ILE A 1 253 ? -1.622 -3.383 0.646 1.00 96.44 253 ILE A C 1
ATOM 1923 O O . ILE A 1 253 ? -0.739 -3.045 -0.137 1.00 96.44 253 ILE A O 1
ATOM 1927 N N . ILE A 1 254 ? -2.879 -2.951 0.539 1.00 95.56 254 ILE A N 1
ATOM 1928 C CA . ILE A 1 254 ? -3.349 -2.048 -0.517 1.00 95.56 254 ILE A CA 1
ATOM 1929 C C . ILE A 1 254 ? -2.629 -0.700 -0.434 1.00 95.56 254 ILE A C 1
ATOM 1931 O O . ILE A 1 254 ? -2.190 -0.187 -1.457 1.00 95.56 254 ILE A O 1
ATOM 1935 N N . ALA A 1 255 ? -2.473 -0.129 0.764 1.00 94.88 255 ALA A N 1
ATOM 1936 C CA . ALA A 1 255 ? -1.767 1.136 0.936 1.00 94.88 255 ALA A CA 1
ATOM 1937 C C . ALA A 1 255 ? -0.308 1.044 0.479 1.00 94.88 255 ALA A C 1
ATOM 1939 O O . ALA A 1 255 ? 0.163 1.923 -0.236 1.00 94.88 255 ALA A O 1
ATOM 1940 N N . CYS A 1 256 ? 0.383 -0.041 0.834 1.00 95.06 256 CYS A N 1
ATOM 1941 C CA . CYS A 1 256 ? 1.748 -0.282 0.382 1.00 95.06 256 CYS A CA 1
ATOM 1942 C C . CYS A 1 256 ? 1.813 -0.493 -1.141 1.00 95.06 256 CYS A C 1
ATOM 1944 O O . CYS A 1 256 ? 2.687 0.067 -1.790 1.00 95.06 256 CYS A O 1
ATOM 1946 N N . ALA A 1 257 ? 0.859 -1.225 -1.728 1.00 93.88 257 ALA A N 1
ATOM 1947 C CA . ALA A 1 257 ? 0.788 -1.428 -3.177 1.00 93.88 257 ALA A CA 1
ATOM 1948 C C . ALA A 1 257 ? 0.628 -0.110 -3.953 1.00 93.88 257 ALA A C 1
ATOM 1950 O O . ALA A 1 257 ? 1.339 0.104 -4.929 1.00 93.88 257 ALA A O 1
ATOM 1951 N N . VAL A 1 258 ? -0.243 0.790 -3.483 1.00 91.56 258 VAL A N 1
ATOM 1952 C CA . VAL A 1 258 ? -0.430 2.120 -4.087 1.00 91.56 258 VAL A CA 1
ATOM 1953 C C . VAL A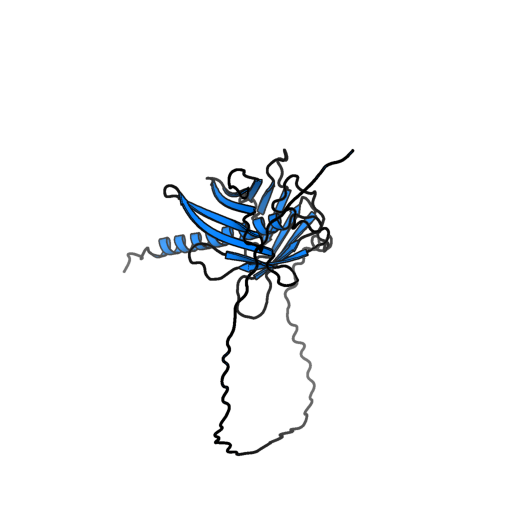 1 258 ? 0.825 2.986 -3.930 1.00 91.56 258 VAL A C 1
ATOM 1955 O O . VAL A 1 258 ? 1.209 3.679 -4.861 1.00 91.56 258 VAL A O 1
ATOM 1958 N N . VAL A 1 259 ? 1.503 2.930 -2.778 1.00 91.00 259 VAL A N 1
ATOM 1959 C CA . VAL A 1 259 ? 2.776 3.650 -2.569 1.00 91.00 259 VAL A CA 1
ATOM 1960 C C . VAL A 1 259 ? 3.864 3.188 -3.540 1.00 91.00 259 VAL A C 1
ATOM 1962 O O . VAL A 1 259 ? 4.644 4.005 -4.019 1.00 91.00 259 VAL A O 1
ATOM 1965 N N . ILE A 1 260 ? 3.935 1.883 -3.809 1.00 90.12 260 ILE A N 1
ATOM 1966 C CA . ILE A 1 260 ? 4.907 1.307 -4.746 1.00 90.12 260 ILE A CA 1
ATOM 1967 C C . ILE A 1 260 ? 4.658 1.806 -6.174 1.00 90.12 260 ILE A C 1
ATOM 1969 O O . ILE A 1 260 ? 5.631 2.071 -6.881 1.00 90.12 260 ILE A O 1
ATOM 1973 N N . ASP A 1 261 ? 3.388 1.903 -6.573 1.00 87.00 261 ASP A N 1
ATOM 1974 C CA . ASP A 1 261 ? 2.956 2.402 -7.885 1.00 87.00 261 ASP A CA 1
ATOM 1975 C C . ASP A 1 261 ? 3.367 3.877 -8.046 1.00 87.00 261 ASP A C 1
ATOM 1977 O O . ASP A 1 261 ? 4.202 4.189 -8.891 1.00 87.00 261 ASP A O 1
ATOM 1981 N N . GLU A 1 262 ? 2.956 4.737 -7.104 1.00 84.31 262 GLU A N 1
ATOM 1982 C CA . GLU A 1 262 ? 3.293 6.170 -7.096 1.00 84.31 262 GLU A CA 1
ATOM 1983 C C . GLU A 1 262 ? 4.815 6.414 -7.147 1.00 84.31 262 GLU A C 1
ATOM 1985 O O . GLU A 1 262 ? 5.304 7.235 -7.922 1.00 84.31 262 GLU A O 1
ATOM 1990 N N . ASP A 1 263 ? 5.603 5.681 -6.350 1.00 83.81 263 ASP A N 1
ATOM 1991 C CA . ASP A 1 263 ? 7.063 5.843 -6.341 1.00 83.81 263 ASP A CA 1
ATOM 1992 C C . ASP A 1 263 ? 7.702 5.458 -7.690 1.00 83.81 263 ASP A C 1
ATOM 1994 O O . ASP A 1 263 ? 8.698 6.071 -8.086 1.00 83.81 263 ASP A O 1
ATOM 1998 N N . HIS A 1 264 ? 7.142 4.482 -8.416 1.00 79.62 264 HIS A N 1
ATOM 1999 C CA . HIS A 1 264 ? 7.627 4.107 -9.750 1.00 79.62 264 HIS A CA 1
ATOM 2000 C C . HIS A 1 264 ? 7.285 5.162 -10.805 1.00 79.62 264 HIS A C 1
ATOM 2002 O O . HIS A 1 264 ? 8.156 5.533 -11.603 1.00 79.62 264 HIS A O 1
ATOM 2008 N N . ASP A 1 265 ? 6.066 5.698 -1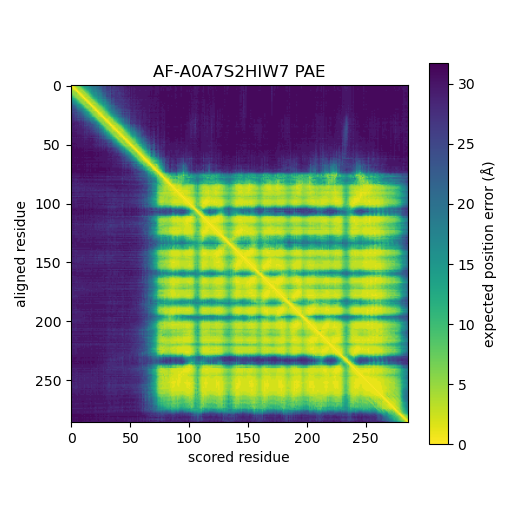0.783 1.00 77.56 265 ASP A N 1
ATOM 2009 C CA . ASP A 1 265 ? 5.629 6.707 -11.749 1.00 77.56 265 ASP A CA 1
ATOM 2010 C C . ASP A 1 265 ? 6.382 8.037 -11.579 1.00 77.56 265 ASP A C 1
ATOM 2012 O O . ASP A 1 265 ? 6.800 8.674 -12.560 1.00 77.56 265 ASP A O 1
ATOM 2016 N N . GLU A 1 266 ? 6.684 8.424 -10.337 1.00 75.44 266 GLU A N 1
ATOM 2017 C CA . GLU A 1 266 ? 7.509 9.595 -10.038 1.00 75.44 266 GLU A CA 1
ATOM 2018 C C . GLU A 1 266 ? 8.963 9.444 -10.518 1.00 75.44 266 GLU A C 1
ATOM 2020 O O . GLU A 1 266 ? 9.559 10.408 -11.024 1.00 75.44 266 GLU A O 1
ATOM 2025 N N . GLU A 1 267 ? 9.560 8.254 -10.382 1.00 75.19 267 GLU A N 1
ATOM 2026 C CA . GLU A 1 267 ? 10.909 7.984 -10.888 1.00 75.19 267 GLU A CA 1
ATOM 2027 C C . GLU A 1 267 ? 10.992 8.104 -12.405 1.00 75.19 267 GLU A C 1
ATOM 2029 O O . GLU A 1 267 ? 11.932 8.707 -12.938 1.00 75.19 267 GLU A O 1
ATOM 2034 N N . ASP A 1 268 ? 10.005 7.564 -13.109 1.00 72.62 268 ASP A N 1
ATOM 2035 C CA . ASP A 1 268 ? 9.969 7.603 -14.563 1.00 72.62 268 ASP A CA 1
ATOM 2036 C C . ASP A 1 268 ? 9.672 9.012 -15.084 1.00 72.62 268 ASP A C 1
ATOM 2038 O O . ASP A 1 268 ? 10.265 9.450 -16.080 1.00 72.62 268 ASP A O 1
ATOM 2042 N N . ALA A 1 269 ? 8.845 9.786 -14.376 1.00 72.44 269 ALA A N 1
ATOM 2043 C CA . ALA A 1 269 ? 8.656 11.206 -14.653 1.00 72.44 269 ALA A CA 1
ATOM 2044 C C . ALA A 1 269 ? 9.953 12.011 -14.457 1.00 72.44 269 ALA A C 1
ATOM 2046 O O . ALA A 1 269 ? 10.265 12.889 -15.270 1.00 72.44 269 ALA A O 1
ATOM 2047 N N . LYS A 1 270 ? 10.735 11.716 -13.410 1.00 73.06 270 LYS A N 1
ATOM 2048 C CA . LYS A 1 270 ? 12.019 12.382 -13.147 1.00 73.06 270 LYS A CA 1
ATOM 2049 C C . LYS A 1 270 ? 13.052 12.074 -14.232 1.00 73.06 270 LYS A C 1
ATOM 2051 O O . LYS A 1 270 ? 13.631 13.016 -14.773 1.00 73.06 270 LYS A O 1
ATOM 2056 N N . LYS A 1 271 ? 13.218 10.801 -14.615 1.00 73.56 271 LYS A N 1
ATOM 2057 C CA . LYS A 1 271 ? 14.121 10.392 -15.710 1.00 73.56 271 LYS A CA 1
ATOM 2058 C C . LYS A 1 271 ? 13.775 11.112 -17.016 1.00 73.56 271 LYS A C 1
ATOM 2060 O O . LYS A 1 271 ? 14.646 11.730 -17.622 1.00 73.56 271 LYS A O 1
ATOM 2065 N N . LYS A 1 272 ? 12.489 11.147 -17.395 1.00 72.81 272 LYS A N 1
ATOM 2066 C CA . LYS A 1 272 ? 12.018 11.861 -18.600 1.00 72.81 272 LYS A CA 1
ATOM 2067 C C . LYS A 1 272 ? 12.341 13.361 -18.565 1.00 72.81 272 LYS A C 1
ATOM 2069 O O . LYS A 1 272 ? 12.705 13.936 -19.590 1.00 72.81 272 LYS A O 1
ATOM 2074 N N . ARG A 1 273 ? 12.217 14.017 -17.403 1.00 75.00 273 ARG A N 1
ATOM 2075 C CA . ARG A 1 273 ? 12.563 15.445 -17.235 1.00 75.00 273 ARG A CA 1
ATOM 2076 C C . ARG A 1 273 ? 14.069 15.690 -17.353 1.00 75.00 273 ARG A C 1
ATOM 2078 O O . ARG A 1 273 ? 14.471 16.671 -17.976 1.00 75.00 273 ARG A O 1
ATOM 2085 N N . GLU A 1 274 ? 14.890 14.813 -16.779 1.00 74.19 274 GLU A N 1
ATOM 2086 C CA . GLU A 1 274 ? 16.354 14.892 -16.864 1.00 74.19 274 GLU A CA 1
ATOM 2087 C C . GLU A 1 274 ? 16.848 14.674 -18.302 1.00 74.19 274 GLU A C 1
ATOM 2089 O O . GLU A 1 274 ? 17.683 15.439 -18.787 1.00 74.19 274 GLU A O 1
ATOM 2094 N N . GLU A 1 275 ? 16.273 13.709 -19.023 1.00 72.00 275 GLU A N 1
ATOM 2095 C CA . GLU A 1 275 ? 16.550 13.473 -20.445 1.00 72.00 275 GLU A CA 1
ATOM 2096 C C . GLU A 1 275 ? 16.179 14.682 -21.315 1.00 72.00 275 GLU A C 1
ATOM 2098 O O . GLU A 1 275 ? 16.958 15.086 -22.178 1.00 72.00 275 GLU A O 1
ATOM 2103 N N . GLN A 1 276 ? 15.027 15.316 -21.069 1.00 65.75 276 GLN A N 1
ATOM 2104 C CA . GLN A 1 276 ? 14.622 16.533 -21.786 1.00 65.75 276 GLN A CA 1
ATOM 2105 C C . GLN A 1 276 ? 15.551 17.723 -21.504 1.00 65.75 276 GLN A C 1
ATOM 2107 O O . GLN A 1 276 ? 15.824 18.514 -22.408 1.00 65.75 276 GLN A O 1
ATOM 2112 N N . GLN A 1 277 ? 16.070 17.846 -20.279 1.00 63.19 277 GLN A N 1
ATOM 2113 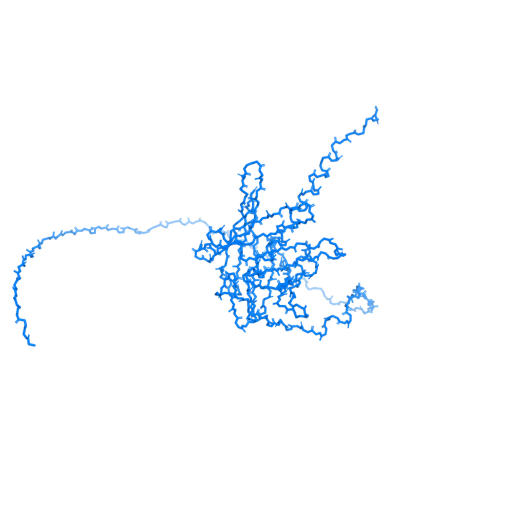C CA . GLN A 1 277 ? 17.042 18.887 -19.927 1.00 63.19 277 GLN A CA 1
ATOM 2114 C C . GLN A 1 277 ? 18.425 18.630 -20.544 1.00 63.19 277 GLN A C 1
ATOM 2116 O O . GLN A 1 277 ? 19.096 19.582 -20.940 1.00 63.19 277 GLN A O 1
ATOM 2121 N N . GLN A 1 278 ? 18.840 17.368 -20.683 1.00 59.19 278 GLN A N 1
ATOM 2122 C CA . GLN A 1 278 ? 20.118 17.000 -21.308 1.00 59.19 278 GLN A CA 1
ATOM 2123 C C . GLN A 1 278 ? 20.056 17.006 -22.848 1.00 59.19 278 GLN A C 1
ATOM 2125 O O . GLN A 1 278 ? 21.036 17.362 -23.500 1.00 59.19 278 GLN A O 1
ATOM 2130 N N . GLY A 1 279 ? 18.903 16.696 -23.447 1.00 53.84 279 GLY A N 1
ATOM 2131 C CA . GLY A 1 279 ? 18.688 16.692 -24.901 1.00 53.84 279 GLY A CA 1
ATOM 2132 C C . GLY A 1 279 ? 18.548 18.076 -25.556 1.00 53.84 279 GLY A C 1
ATOM 2133 O O . GLY A 1 279 ? 18.562 18.172 -26.781 1.00 53.84 279 GLY A O 1
ATOM 2134 N N . GLY A 1 280 ? 18.435 19.155 -24.770 1.00 48.62 280 GLY A N 1
ATOM 2135 C CA . GLY A 1 280 ? 18.342 20.540 -25.261 1.00 48.62 280 GLY A CA 1
ATOM 2136 C C . GLY A 1 280 ? 19.683 21.220 -25.584 1.00 48.62 280 GLY A C 1
ATOM 2137 O O . GLY A 1 280 ? 19.694 22.341 -26.093 1.00 48.62 280 GLY A O 1
ATOM 2138 N N . GLY A 1 281 ? 20.819 20.572 -25.304 1.00 44.28 281 GLY A N 1
ATOM 2139 C CA . GLY A 1 281 ? 22.156 21.077 -25.629 1.00 44.28 281 GLY A CA 1
ATOM 2140 C C . GLY A 1 281 ? 22.554 20.762 -27.072 1.00 44.28 281 GLY A C 1
ATOM 2141 O O . GLY A 1 281 ? 23.189 19.744 -27.332 1.00 44.28 281 GLY A O 1
ATOM 2142 N N . GLY A 1 282 ? 22.186 21.628 -28.019 1.00 44.12 282 GLY A N 1
ATOM 2143 C CA . GLY A 1 282 ? 22.649 21.542 -29.406 1.00 44.12 282 GLY A CA 1
ATOM 2144 C C . GLY A 1 282 ? 24.181 21.531 -29.509 1.00 44.12 282 GLY A C 1
ATOM 2145 O O . GLY A 1 282 ? 24.863 22.333 -28.872 1.00 44.12 282 GLY A O 1
ATOM 2146 N N . TRP A 1 283 ? 24.719 20.626 -30.329 1.00 51.44 283 TRP A N 1
ATOM 2147 C CA . TRP A 1 283 ? 26.142 20.563 -30.673 1.00 51.44 283 TRP A CA 1
ATOM 2148 C C . TRP A 1 283 ? 26.571 21.841 -31.424 1.00 51.44 283 TRP A C 1
ATOM 2150 O O . TRP A 1 283 ? 26.022 22.107 -32.493 1.00 51.44 283 TRP A O 1
ATOM 2160 N N . PRO A 1 284 ? 27.559 22.625 -30.944 1.00 54.69 284 PRO A N 1
ATOM 2161 C CA . PRO A 1 284 ? 27.995 23.859 -31.599 1.00 54.69 284 PRO A CA 1
ATOM 2162 C C . PRO A 1 284 ? 29.120 23.615 -32.622 1.00 54.69 284 PRO A C 1
ATOM 2164 O O . PRO A 1 284 ? 30.136 24.305 -32.600 1.00 54.69 284 PRO A O 1
ATOM 2167 N N . PHE A 1 285 ? 28.971 22.632 -33.512 1.00 53.28 285 PHE A N 1
ATOM 2168 C CA . PHE A 1 285 ? 29.897 22.442 -34.635 1.00 53.28 285 PHE A CA 1
ATOM 2169 C C . PHE A 1 285 ? 29.109 22.144 -35.912 1.00 53.28 285 PHE A C 1
ATOM 2171 O O . PHE A 1 285 ? 28.842 20.989 -36.242 1.00 53.28 285 PHE A O 1
ATOM 2178 N N . GLY A 1 286 ? 28.724 23.218 -36.597 1.00 44.06 286 GLY A N 1
ATOM 2179 C CA . GLY A 1 286 ? 28.251 23.241 -37.977 1.00 44.06 286 GLY A CA 1
ATOM 2180 C C . GLY A 1 286 ? 28.925 24.392 -38.701 1.00 44.06 286 GLY A C 1
ATOM 2181 O O . GLY A 1 286 ? 29.002 25.478 -38.082 1.00 44.06 286 GLY A O 1
#

InterPro domains:
  IPR007612 LURP-one-related [PF04525] (97-261)
  IPR007612 LURP-one-related [PTHR31087] (88-264)
  IPR025659 Tubby-like, C-terminal [SSF54518] (94-262)
  IPR038595 LURP-one-related superfamily [G3DSA:2.40.160.200] (89-268)

Solvent-accessible surface area (backbone atoms only — not comparable to full-atom values): 17816 Å² total; per-residue (Å²): 135,80,84,81,90,85,86,90,84,90,84,90,82,87,88,79,85,86,88,83,85,86,81,85,87,86,89,83,91,81,88,88,84,91,80,87,88,76,91,81,89,77,88,78,89,77,80,89,79,89,78,92,76,92,76,87,79,74,79,82,71,76,78,78,85,66,62,91,82,62,84,84,69,69,98,60,54,32,69,50,84,73,63,97,64,58,76,42,70,90,49,45,39,83,50,67,47,51,33,39,41,34,60,47,98,80,49,101,59,36,67,31,36,40,34,20,42,85,87,67,50,62,53,34,37,36,42,35,34,68,45,76,59,96,87,41,80,36,51,35,38,40,35,18,38,61,90,63,53,59,50,34,32,39,36,59,41,86,48,102,88,43,57,34,34,43,28,21,36,56,86,63,81,46,72,42,29,39,39,38,52,42,79,88,47,99,60,64,32,40,36,31,33,69,50,87,64,95,64,93,62,62,62,30,34,37,46,65,42,68,94,68,42,38,31,36,32,26,42,83,94,37,45,31,31,40,36,36,55,59,90,67,100,67,97,69,94,54,41,33,37,38,40,32,12,21,40,28,54,43,49,50,53,51,52,50,54,52,51,55,50,52,56,51,55,53,51,53,54,49,52,54,51,54,50,56,64,62,71,67,68,74,80,95,80,130